Protein AF-A0AAV0WQ14-F1 (afdb_monomer_lite)

Structure (mmCIF, N/CA/C/O backbone):
data_AF-A0AAV0WQ14-F1
#
_entry.id   AF-A0AAV0WQ14-F1
#
loop_
_atom_site.group_PDB
_atom_site.id
_atom_site.type_symbol
_atom_site.label_atom_id
_atom_site.label_alt_id
_atom_site.label_comp_id
_atom_site.label_asym_id
_atom_site.label_entity_id
_atom_site.label_seq_id
_atom_site.pdbx_PDB_ins_code
_atom_site.Cartn_x
_atom_site.Cartn_y
_atom_site.Cartn_z
_atom_site.occupancy
_atom_site.B_iso_or_equiv
_atom_site.auth_seq_id
_atom_site.auth_comp_id
_atom_site.auth_asym_id
_atom_site.auth_atom_id
_atom_site.pdbx_PDB_model_num
ATOM 1 N N . MET A 1 1 ? -12.945 3.677 -27.013 1.00 33.81 1 MET A N 1
ATOM 2 C CA . MET A 1 1 ? -11.970 3.693 -25.901 1.00 33.81 1 MET A CA 1
ATOM 3 C C . MET A 1 1 ? -12.662 4.279 -24.681 1.00 33.81 1 MET A C 1
ATOM 5 O O . MET A 1 1 ? -12.908 5.478 -24.656 1.00 33.81 1 MET A O 1
ATOM 9 N N . GLY A 1 2 ? -13.097 3.435 -23.742 1.00 32.50 2 GLY A N 1
ATOM 10 C CA . GLY A 1 2 ? -13.788 3.896 -22.537 1.00 32.50 2 GLY A CA 1
ATOM 11 C C . GLY A 1 2 ? -12.821 4.671 -21.649 1.00 32.50 2 GLY A C 1
ATOM 12 O O . GLY A 1 2 ? -11.805 4.124 -21.228 1.00 32.50 2 GLY A O 1
ATOM 13 N N . ARG A 1 3 ? -13.113 5.950 -21.405 1.00 33.62 3 ARG A N 1
ATOM 14 C CA . ARG A 1 3 ? -12.409 6.758 -20.407 1.00 33.62 3 ARG A CA 1
ATOM 15 C C . ARG A 1 3 ? -12.677 6.119 -19.046 1.00 33.62 3 ARG A C 1
ATOM 17 O O . ARG A 1 3 ? -13.798 6.186 -18.552 1.00 33.62 3 ARG A O 1
ATOM 24 N N . TYR A 1 4 ? -11.677 5.447 -18.486 1.00 43.25 4 TYR A N 1
ATOM 25 C CA . TYR A 1 4 ? -11.747 4.924 -17.127 1.00 43.25 4 TYR A CA 1
ATOM 26 C C . TYR A 1 4 ? -11.810 6.136 -16.189 1.00 43.25 4 TYR A C 1
ATOM 28 O O . TYR A 1 4 ? -10.839 6.881 -16.074 1.00 43.25 4 TYR A O 1
ATOM 36 N N . GLN A 1 5 ? -12.983 6.388 -15.609 1.00 43.34 5 GLN A N 1
ATOM 37 C CA . GLN A 1 5 ? -13.190 7.439 -14.612 1.00 43.34 5 GLN A CA 1
ATOM 38 C C . GLN A 1 5 ? -12.273 7.199 -13.399 1.00 43.34 5 GLN A C 1
ATOM 40 O O . GLN A 1 5 ? -11.927 6.044 -13.122 1.00 43.34 5 GLN A O 1
ATOM 45 N N . PRO A 1 6 ? -11.872 8.242 -12.651 1.00 49.31 6 PRO A N 1
ATOM 46 C CA . PRO A 1 6 ? -11.221 8.030 -11.368 1.00 49.31 6 PRO A CA 1
ATOM 47 C C . PRO A 1 6 ? -12.207 7.265 -10.480 1.00 49.31 6 PRO A C 1
ATOM 49 O O . PRO A 1 6 ? -13.251 7.785 -10.093 1.00 49.31 6 PRO A O 1
ATOM 52 N N . THR A 1 7 ? -11.913 5.993 -10.213 1.00 58.25 7 THR A N 1
ATOM 53 C CA . THR A 1 7 ? -12.592 5.218 -9.179 1.00 58.25 7 THR A CA 1
ATOM 54 C C . THR A 1 7 ? -12.487 6.022 -7.891 1.00 58.25 7 THR A C 1
ATOM 56 O O . THR A 1 7 ? -11.380 6.343 -7.461 1.00 58.25 7 THR A O 1
ATOM 59 N N . ILE A 1 8 ? -13.635 6.404 -7.333 1.00 70.44 8 ILE A N 1
ATOM 60 C CA . ILE A 1 8 ? -13.749 7.137 -6.071 1.00 70.44 8 ILE A CA 1
ATOM 61 C C . ILE A 1 8 ? -12.826 6.471 -5.047 1.00 70.44 8 ILE A C 1
ATOM 63 O O . ILE A 1 8 ? -13.005 5.298 -4.716 1.00 70.44 8 ILE A O 1
ATOM 67 N N . ILE A 1 9 ? -11.821 7.205 -4.564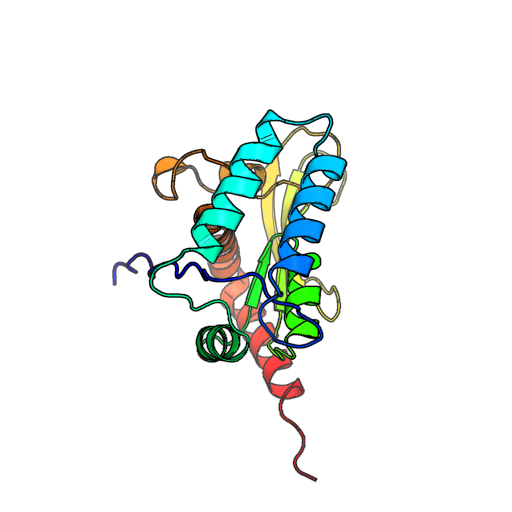 1.00 78.81 9 ILE A N 1
ATOM 68 C CA . ILE A 1 9 ? -10.961 6.708 -3.492 1.00 78.81 9 ILE A CA 1
ATOM 69 C C . ILE A 1 9 ? -11.744 6.831 -2.204 1.00 78.81 9 ILE A C 1
ATOM 71 O O . ILE A 1 9 ? -12.005 7.929 -1.712 1.00 78.81 9 ILE A O 1
ATOM 75 N N . THR A 1 10 ? -12.128 5.678 -1.674 1.00 83.06 10 THR A N 1
ATOM 76 C CA . THR A 1 10 ? -12.819 5.604 -0.397 1.00 83.06 10 THR A CA 1
ATOM 77 C C . THR A 1 10 ? -11.774 5.656 0.702 1.00 83.06 10 THR A C 1
ATOM 79 O O . THR A 1 10 ? -11.016 4.708 0.894 1.00 83.06 10 THR A O 1
ATOM 82 N N . LYS A 1 11 ? -11.719 6.782 1.413 1.00 84.69 11 LYS A N 1
ATOM 83 C CA . LYS A 1 11 ? -10.962 6.872 2.660 1.00 84.69 11 LYS A CA 1
ATOM 84 C C . LYS A 1 11 ? -11.796 6.237 3.767 1.00 84.69 11 LYS A C 1
ATOM 86 O O . LYS A 1 11 ? -12.988 6.524 3.879 1.00 84.69 11 LYS A O 1
ATOM 91 N N . LEU A 1 12 ? -11.167 5.357 4.539 1.00 88.00 12 LEU A N 1
ATOM 92 C CA . LEU A 1 12 ? -11.782 4.793 5.729 1.00 88.00 12 LEU A CA 1
ATOM 93 C C . LEU A 1 12 ? -11.512 5.718 6.912 1.00 88.00 12 LEU A C 1
ATOM 95 O O . LEU A 1 12 ? -10.365 6.080 7.165 1.00 88.00 12 LEU A O 1
ATOM 99 N N . GLU A 1 13 ? -12.574 6.120 7.592 1.00 90.38 13 GLU A N 1
ATOM 100 C CA . GLU A 1 13 ? -12.567 7.097 8.673 1.00 90.38 13 GLU A CA 1
ATOM 101 C C . GLU A 1 13 ? -13.426 6.589 9.830 1.00 90.38 13 GLU A C 1
ATOM 103 O O . GLU A 1 13 ? -14.334 5.774 9.664 1.00 90.38 13 GLU A O 1
ATOM 108 N N . GLY A 1 14 ? -13.110 7.040 11.029 1.00 91.75 14 GLY A N 1
ATOM 109 C CA . GLY A 1 14 ? -13.735 6.618 12.272 1.00 91.75 14 GLY A CA 1
ATOM 110 C C . GLY A 1 14 ? -12.713 6.514 13.393 1.00 91.75 14 GLY A C 1
ATOM 111 O O . GLY A 1 14 ? -11.509 6.737 13.200 1.00 91.75 14 GLY A O 1
ATOM 112 N N . ARG A 1 15 ? -13.212 6.141 14.571 1.00 91.50 15 ARG A N 1
ATOM 113 C CA . ARG A 1 15 ? -12.386 5.868 15.744 1.00 91.50 15 ARG A CA 1
ATOM 114 C C . ARG A 1 15 ? -11.347 4.798 15.437 1.00 91.50 15 ARG A C 1
ATOM 116 O O . ARG A 1 15 ? -11.656 3.789 14.803 1.00 91.50 15 ARG A O 1
ATOM 123 N N . ALA A 1 16 ? -10.118 5.017 15.903 1.00 90.69 16 ALA A N 1
ATOM 124 C CA . ALA A 1 16 ? -9.032 4.067 15.697 1.00 90.69 16 ALA A CA 1
ATOM 125 C C . ALA A 1 16 ? -9.402 2.674 16.237 1.00 90.69 16 ALA A C 1
ATOM 127 O O . ALA A 1 16 ? -10.117 2.537 17.234 1.00 90.69 16 ALA A O 1
ATOM 128 N N . LEU A 1 17 ? -8.916 1.635 15.559 1.00 90.88 17 LEU A N 1
ATOM 129 C CA . LEU A 1 17 ? -9.278 0.252 15.842 1.00 90.88 17 LEU A CA 1
ATOM 130 C C . LEU A 1 17 ? -8.184 -0.443 16.659 1.00 90.88 17 LEU A C 1
ATOM 132 O O . LEU A 1 17 ? -7.007 -0.414 16.299 1.00 90.88 17 LEU A O 1
ATOM 136 N N . HIS A 1 18 ? -8.582 -1.140 17.717 1.00 91.69 18 HIS A N 1
ATOM 137 C CA . HIS A 1 18 ? -7.742 -2.118 18.390 1.00 91.69 18 HIS A CA 1
ATOM 138 C C . HIS A 1 18 ? -7.657 -3.379 17.519 1.00 91.69 18 HIS A C 1
ATOM 140 O O . HIS A 1 18 ? -8.527 -4.245 17.586 1.00 91.69 18 HIS A O 1
ATOM 146 N N . LEU A 1 19 ? -6.624 -3.483 16.677 1.00 89.75 19 LEU A N 1
ATOM 147 C CA . LEU A 1 19 ? -6.523 -4.512 15.627 1.00 89.75 19 LEU A CA 1
ATOM 148 C C . LEU A 1 19 ? -6.619 -5.959 16.144 1.00 89.75 19 LEU A C 1
ATOM 150 O O . LEU A 1 19 ? -7.154 -6.811 15.451 1.00 89.75 19 LEU A O 1
ATOM 154 N N . GLN A 1 20 ? -6.135 -6.246 17.356 1.00 87.31 20 GLN A N 1
ATOM 155 C CA . GLN A 1 20 ? -6.206 -7.598 17.935 1.00 87.31 20 GLN A CA 1
ATOM 156 C C . GLN A 1 20 ? -7.604 -7.966 18.444 1.00 87.31 20 GLN A C 1
ATOM 158 O O . GLN A 1 20 ? -7.982 -9.132 18.432 1.00 87.31 20 GLN A O 1
ATOM 163 N N . GLU A 1 21 ? -8.366 -6.972 18.903 1.00 90.00 21 GLU A N 1
ATOM 164 C CA . GLU A 1 21 ? -9.689 -7.181 19.511 1.00 90.00 21 GLU A CA 1
ATOM 165 C C . GLU A 1 21 ? -10.822 -6.804 18.549 1.00 90.00 21 GLU A C 1
ATOM 167 O O . GLU A 1 21 ? -11.991 -7.015 18.854 1.00 90.00 21 GLU A O 1
ATOM 172 N N . ASN A 1 22 ? -10.483 -6.243 17.383 1.00 86.94 22 ASN A N 1
ATOM 173 C CA . ASN A 1 22 ? -11.410 -5.783 16.352 1.00 86.94 22 ASN A CA 1
ATOM 174 C C . ASN A 1 22 ? -12.521 -4.863 16.883 1.00 86.94 22 ASN A C 1
ATOM 176 O O . ASN A 1 22 ? -13.655 -4.893 16.405 1.00 86.94 22 ASN A O 1
ATOM 180 N N . ARG A 1 23 ? -12.182 -3.999 17.845 1.00 90.94 23 ARG A N 1
ATOM 181 C CA . ARG A 1 23 ? -13.085 -2.992 18.418 1.00 90.94 23 ARG A CA 1
ATOM 182 C C . ARG A 1 23 ? -12.505 -1.585 18.301 1.00 90.94 23 ARG A C 1
ATOM 184 O O . ARG A 1 23 ? -11.284 -1.446 18.227 1.00 90.94 23 ARG A O 1
ATOM 191 N N . PRO A 1 24 ? -13.334 -0.532 18.334 1.00 91.06 24 PRO A N 1
ATOM 192 C CA . PRO A 1 24 ? -12.840 0.820 18.549 1.00 91.06 24 PRO A CA 1
ATOM 193 C C . PRO A 1 24 ? -12.043 0.910 19.854 1.00 91.06 24 PRO A C 1
ATOM 195 O O . PRO A 1 24 ? -12.370 0.244 20.846 1.00 91.06 24 PRO A O 1
ATOM 198 N N . ILE A 1 25 ? -11.002 1.737 19.862 1.00 93.06 25 ILE A N 1
ATOM 199 C CA . ILE A 1 25 ? -10.290 2.043 21.101 1.00 93.06 25 ILE A CA 1
ATOM 200 C C . ILE A 1 25 ? -11.176 2.877 22.035 1.00 93.06 25 ILE A C 1
ATOM 202 O O . ILE A 1 25 ? -12.059 3.613 21.603 1.00 93.06 25 ILE A O 1
ATOM 206 N N . THR A 1 26 ? -10.975 2.729 23.334 1.00 94.06 26 THR A N 1
ATOM 207 C CA . THR A 1 26 ? -11.652 3.494 24.383 1.00 94.06 26 THR A CA 1
ATOM 208 C C . THR A 1 26 ? -11.068 4.904 24.495 1.00 94.06 26 THR A C 1
ATOM 210 O O . THR A 1 26 ? -9.973 5.180 24.002 1.00 94.06 26 THR A O 1
ATOM 213 N N . ASP A 1 27 ? -11.754 5.802 25.204 1.00 92.81 27 ASP A N 1
ATOM 214 C CA . ASP A 1 27 ? -11.254 7.164 25.436 1.00 92.81 27 ASP A CA 1
ATOM 215 C C . ASP A 1 27 ? -9.933 7.187 26.224 1.00 92.81 27 ASP A C 1
ATOM 217 O O . ASP A 1 27 ? -9.093 8.066 26.024 1.00 92.81 27 ASP A O 1
ATOM 221 N N . ASP A 1 28 ? -9.718 6.224 27.121 1.00 95.25 28 ASP A N 1
ATOM 222 C CA . ASP A 1 28 ? -8.474 6.145 27.886 1.00 95.25 28 ASP A CA 1
ATOM 223 C C . ASP A 1 28 ? -7.319 5.592 27.049 1.00 95.25 28 ASP A C 1
ATOM 225 O O . ASP A 1 28 ? -6.195 6.087 27.163 1.00 95.25 28 ASP A O 1
ATOM 229 N N . GLU A 1 29 ? -7.582 4.632 26.160 1.00 94.31 29 GLU A N 1
ATOM 230 C CA . GLU A 1 29 ? -6.611 4.186 25.153 1.00 94.31 29 GLU A CA 1
ATOM 231 C C . GLU A 1 29 ? -6.282 5.317 24.168 1.00 94.31 29 GLU A C 1
ATOM 233 O O . GLU A 1 29 ? -5.119 5.515 23.822 1.00 94.31 29 GLU A O 1
ATOM 238 N N . TRP A 1 30 ? -7.273 6.126 23.785 1.00 91.50 30 TRP A N 1
ATOM 239 C CA . TRP A 1 30 ? -7.071 7.308 22.948 1.00 91.50 30 TRP A CA 1
ATOM 240 C C . TRP A 1 30 ? -6.139 8.326 23.597 1.00 91.50 30 TRP A C 1
ATOM 242 O O . TRP A 1 30 ? -5.152 8.748 22.992 1.00 91.50 30 TRP A O 1
ATOM 252 N N . LYS A 1 31 ? -6.389 8.686 24.862 1.00 92.31 31 LYS A N 1
ATOM 253 C CA . LYS A 1 31 ? -5.504 9.588 25.619 1.00 92.31 31 LYS A CA 1
ATOM 254 C C . LYS A 1 31 ? -4.080 9.038 25.701 1.00 92.31 31 LYS A C 1
ATOM 256 O O . LYS A 1 31 ? -3.123 9.806 25.595 1.00 92.31 31 LYS A O 1
ATOM 261 N N . GLN A 1 32 ? -3.924 7.727 25.898 1.00 93.94 32 GLN A N 1
ATOM 262 C CA . GLN A 1 32 ? -2.613 7.073 25.918 1.00 93.94 32 GLN A CA 1
ATOM 263 C C . GLN A 1 32 ? -1.917 7.153 24.555 1.00 93.94 32 GLN A C 1
ATOM 265 O O . GLN A 1 32 ? -0.744 7.520 24.497 1.00 93.94 32 GLN A O 1
ATOM 270 N N . LEU A 1 33 ? -2.643 6.899 23.465 1.00 91.38 33 LEU A N 1
ATOM 271 C CA . LEU A 1 33 ? -2.152 7.007 22.092 1.00 91.38 33 LEU A CA 1
ATOM 272 C C . LEU A 1 33 ? -1.695 8.436 21.762 1.00 91.38 33 LEU A C 1
ATOM 274 O O . LEU A 1 33 ? -0.590 8.622 21.255 1.00 91.38 33 LEU A O 1
ATOM 278 N N . VAL A 1 34 ? -2.474 9.457 22.134 1.00 91.50 34 VAL A N 1
ATOM 279 C CA . VAL A 1 34 ? -2.089 10.868 21.952 1.00 91.50 34 VAL A CA 1
ATOM 280 C C . VAL A 1 34 ? -0.810 11.202 22.726 1.00 91.50 34 VAL A C 1
ATOM 282 O O . VAL A 1 34 ? 0.110 11.792 22.159 1.00 91.50 34 VAL A O 1
ATOM 285 N N . ARG A 1 35 ? -0.701 10.787 23.998 1.00 93.62 35 ARG A N 1
ATOM 286 C CA . ARG A 1 35 ? 0.523 10.986 24.803 1.00 93.62 35 ARG A CA 1
ATOM 287 C C . ARG A 1 35 ? 1.731 10.283 24.187 1.00 93.62 35 ARG A C 1
ATOM 289 O O . ARG A 1 35 ? 2.834 10.827 24.192 1.00 93.62 35 ARG A O 1
ATOM 296 N N . HIS A 1 36 ? 1.528 9.086 23.646 1.00 93.69 36 HIS A N 1
ATOM 297 C CA . HIS A 1 36 ? 2.582 8.339 22.977 1.00 93.69 36 HIS A CA 1
ATOM 298 C C . HIS A 1 36 ? 3.071 9.063 21.715 1.00 93.69 36 HIS A C 1
ATOM 300 O O . HIS A 1 36 ? 4.277 9.233 21.539 1.00 93.69 36 HIS A O 1
ATOM 306 N N . PHE A 1 37 ? 2.158 9.586 20.889 1.00 91.31 37 PHE A N 1
ATOM 307 C CA . PHE A 1 37 ? 2.521 10.404 19.731 1.00 91.31 37 PHE A CA 1
ATOM 308 C C . PHE A 1 37 ? 3.264 11.683 20.123 1.00 91.31 37 PHE A C 1
ATOM 310 O O . PHE A 1 37 ? 4.297 11.988 19.529 1.00 91.31 37 PHE A O 1
ATOM 317 N N . GLN A 1 38 ? 2.810 12.391 21.159 1.00 92.00 38 GLN A N 1
ATOM 318 C CA . GLN A 1 38 ? 3.521 13.559 21.693 1.00 92.00 38 GLN A CA 1
ATOM 319 C C . GLN A 1 38 ? 4.959 13.218 22.105 1.00 92.00 38 GLN A C 1
ATOM 321 O O . GLN A 1 38 ? 5.870 14.008 21.870 1.00 92.00 38 GLN A O 1
ATOM 326 N N . HIS A 1 39 ? 5.179 12.032 22.678 1.00 93.81 39 HIS A N 1
ATOM 327 C CA . HIS A 1 39 ? 6.514 11.570 23.040 1.00 93.81 39 HIS A CA 1
ATOM 328 C C . HIS A 1 39 ? 7.378 11.228 21.815 1.00 93.81 39 HIS A C 1
ATOM 330 O O . HIS A 1 39 ? 8.525 11.668 21.744 1.00 93.81 39 HIS A O 1
ATOM 336 N N . ILE A 1 40 ? 6.838 10.482 20.842 1.00 92.38 40 ILE A N 1
ATOM 337 C CA . ILE A 1 40 ? 7.552 10.107 19.605 1.00 92.38 40 ILE A CA 1
ATOM 338 C C . ILE A 1 40 ? 7.970 11.350 18.814 1.00 92.38 40 ILE A C 1
ATOM 340 O O . ILE A 1 40 ? 9.098 11.438 18.330 1.00 92.38 40 ILE A O 1
ATOM 344 N N . PHE A 1 41 ? 7.065 12.318 18.684 1.00 90.44 41 PHE A N 1
ATOM 345 C CA . PHE A 1 41 ? 7.274 13.526 17.889 1.00 90.44 41 PHE A CA 1
ATOM 346 C C . PHE A 1 41 ? 7.749 14.722 18.721 1.00 90.44 41 PHE A C 1
ATOM 348 O O . PHE A 1 41 ? 7.673 15.855 18.243 1.00 90.44 41 PHE A O 1
ATOM 355 N N . LYS A 1 42 ? 8.274 14.500 19.934 1.00 91.06 42 LYS A N 1
ATOM 356 C CA . LYS A 1 42 ? 8.723 15.578 20.835 1.00 91.06 42 LYS A CA 1
ATOM 357 C C . LYS A 1 42 ? 9.696 16.560 20.162 1.00 91.06 42 LYS A C 1
ATOM 359 O O . LYS A 1 42 ? 9.610 17.760 20.388 1.00 91.06 42 LYS A O 1
ATOM 364 N N . ASP A 1 43 ? 10.552 16.051 19.273 1.00 92.88 43 ASP A N 1
ATOM 365 C CA . ASP A 1 43 ? 11.567 16.827 18.549 1.00 92.88 43 ASP A CA 1
ATOM 366 C C . ASP A 1 43 ? 11.100 17.255 17.139 1.00 92.88 43 ASP A C 1
ATOM 368 O O . ASP A 1 43 ? 11.872 17.807 16.357 1.00 92.88 43 ASP A O 1
ATOM 372 N N . LYS A 1 44 ? 9.840 16.969 16.775 1.00 90.69 44 LYS A N 1
ATOM 373 C CA . LYS A 1 44 ? 9.243 17.229 15.451 1.00 90.69 44 LYS A CA 1
ATOM 374 C C . LYS A 1 44 ? 7.807 17.773 15.570 1.00 90.69 44 LYS A C 1
ATOM 376 O O . LYS A 1 44 ? 6.875 17.184 15.013 1.00 90.69 44 LYS A O 1
ATOM 381 N N . PRO A 1 45 ? 7.596 18.906 16.265 1.00 84.69 45 PRO A N 1
ATOM 382 C CA . PRO A 1 45 ? 6.257 19.439 16.521 1.00 84.69 45 PRO A CA 1
ATOM 383 C C . PRO A 1 45 ? 5.494 19.793 15.237 1.00 84.69 45 PRO A C 1
ATOM 385 O O . PRO A 1 45 ? 4.277 19.639 15.190 1.00 84.69 45 PRO A O 1
ATOM 388 N N . SER A 1 46 ? 6.196 20.198 14.173 1.00 86.81 46 SER A N 1
ATOM 389 C CA . SER A 1 46 ? 5.597 20.478 12.862 1.00 86.81 46 SER A CA 1
ATOM 390 C C . SER A 1 46 ? 4.959 19.249 12.205 1.00 86.81 46 SER A C 1
ATOM 392 O O . SER A 1 46 ? 4.020 19.405 11.434 1.00 86.81 46 SER A O 1
ATOM 394 N N . SER A 1 47 ? 5.423 18.037 12.524 1.00 85.56 47 SER A N 1
ATOM 395 C CA . SER A 1 47 ? 4.814 16.782 12.060 1.00 85.56 47 SER A CA 1
ATOM 396 C C . SER A 1 47 ? 3.726 16.274 13.007 1.00 85.56 47 SER A C 1
ATOM 398 O O . SER A 1 47 ? 2.805 15.595 12.566 1.00 85.56 47 SER A O 1
ATOM 400 N N . LEU A 1 48 ? 3.808 16.606 14.299 1.00 88.06 48 LEU A N 1
ATOM 401 C CA . LEU A 1 48 ? 2.852 16.139 15.304 1.00 88.06 48 LEU A CA 1
ATOM 402 C C . LEU A 1 48 ? 1.443 16.693 15.070 1.00 88.06 48 LEU A C 1
ATOM 404 O O . LEU A 1 48 ? 0.480 15.930 15.100 1.00 88.06 48 LEU A O 1
ATOM 408 N N . TYR A 1 49 ? 1.314 18.007 14.856 1.00 86.62 49 TYR A N 1
ATOM 409 C CA . TYR A 1 49 ? 0.000 18.644 14.719 1.00 86.62 49 TYR A CA 1
ATOM 410 C C . TYR A 1 49 ? -0.817 18.086 13.545 1.00 86.62 49 TYR A C 1
ATOM 412 O O . TYR A 1 49 ? -1.960 17.702 13.790 1.00 86.62 49 TYR A O 1
ATOM 420 N N . PRO A 1 50 ? -0.270 17.959 12.317 1.00 86.06 50 PRO A N 1
ATOM 421 C CA . PRO A 1 50 ? -0.999 17.346 11.207 1.00 86.06 50 PRO A CA 1
ATOM 422 C C . PRO A 1 50 ? -1.450 15.911 11.498 1.00 86.06 50 PRO A C 1
ATOM 424 O O . PRO A 1 50 ? -2.589 15.559 11.207 1.00 86.06 50 PRO A O 1
ATOM 427 N N . VAL A 1 51 ? -0.595 15.100 12.134 1.00 85.88 51 VAL A N 1
ATOM 428 C CA . VAL A 1 51 ? -0.930 13.712 12.495 1.00 85.88 51 VAL A CA 1
ATOM 429 C C . VAL A 1 51 ? -2.080 13.670 13.500 1.00 85.88 51 VAL A C 1
ATOM 431 O O . VAL A 1 51 ? -3.043 12.934 13.302 1.00 85.88 51 VAL A O 1
ATOM 434 N N . LEU A 1 52 ? -2.015 14.474 14.566 1.00 89.06 52 LEU A N 1
ATOM 435 C CA . LEU A 1 52 ? -3.083 14.531 15.565 1.00 89.06 52 LEU A CA 1
ATOM 436 C C . LEU A 1 52 ? -4.389 15.087 14.988 1.00 89.06 52 LEU A C 1
ATOM 438 O O . LEU A 1 52 ? -5.450 14.582 15.343 1.00 89.06 52 LEU A O 1
ATOM 442 N N . ALA A 1 53 ? -4.318 16.082 14.100 1.00 88.25 53 ALA A N 1
ATOM 443 C CA . ALA A 1 53 ? -5.486 16.631 13.417 1.00 88.25 53 ALA A CA 1
ATOM 444 C C . ALA A 1 53 ? -6.161 15.570 12.539 1.00 88.25 53 ALA A C 1
ATOM 446 O O . ALA A 1 53 ? -7.350 15.324 12.691 1.00 88.25 53 ALA A O 1
ATOM 447 N N . GLN A 1 54 ? -5.396 14.846 11.716 1.00 84.56 54 GLN A N 1
ATOM 448 C CA . GLN A 1 54 ? -5.934 13.772 10.878 1.00 84.56 54 GLN A CA 1
ATOM 449 C C . GLN A 1 54 ? -6.572 12.646 11.704 1.00 84.56 54 GLN A C 1
ATOM 451 O O . GLN A 1 54 ? -7.616 12.106 11.334 1.00 84.56 54 GLN A O 1
ATOM 456 N N . ILE A 1 55 ? -5.939 12.285 12.821 1.00 87.25 55 ILE A N 1
ATOM 457 C CA . ILE A 1 55 ? -6.451 11.297 13.771 1.00 87.25 55 ILE A CA 1
ATOM 458 C C . ILE A 1 55 ? -7.772 11.796 14.389 1.00 87.25 55 ILE A C 1
ATOM 460 O O . ILE A 1 55 ? -8.756 11.057 14.396 1.00 87.25 55 ILE A O 1
ATOM 464 N N . TYR A 1 56 ? -7.820 13.052 14.843 1.00 89.50 56 TYR A N 1
ATOM 465 C CA . TYR A 1 56 ? -9.017 13.683 15.404 1.00 89.50 56 TYR A CA 1
ATOM 466 C C . TYR A 1 56 ? -10.168 13.758 14.393 1.00 89.50 56 TYR A C 1
ATOM 468 O O . TYR A 1 56 ? -11.277 13.332 14.712 1.00 89.50 56 TYR A O 1
ATOM 476 N N . ASP A 1 57 ? -9.900 14.231 13.175 1.00 88.62 57 ASP A N 1
ATOM 477 C CA . ASP A 1 57 ? -10.890 14.350 12.102 1.00 88.62 57 ASP A CA 1
ATOM 478 C C . ASP A 1 57 ? -11.464 12.982 11.720 1.00 88.62 57 ASP A C 1
ATOM 480 O O . ASP A 1 57 ? -12.669 12.847 11.512 1.00 88.62 57 ASP A O 1
ATOM 484 N N . SER A 1 58 ? -10.619 11.942 11.683 1.00 88.44 58 SER A N 1
ATOM 485 C CA . SER A 1 58 ? -11.077 10.566 11.477 1.00 88.44 58 SER A CA 1
ATOM 486 C C . SER A 1 58 ? -12.011 10.118 12.603 1.00 88.44 58 SER A C 1
ATOM 488 O O . SER A 1 58 ? -13.083 9.589 12.320 1.00 88.44 58 SER A O 1
ATOM 490 N N . ASP A 1 59 ? -11.642 10.343 13.868 1.00 90.31 59 ASP A N 1
ATOM 491 C CA . ASP A 1 59 ? -12.460 9.957 15.029 1.00 90.31 59 ASP A CA 1
ATOM 492 C C . ASP A 1 59 ? -13.833 10.649 15.043 1.00 90.31 59 ASP A C 1
ATOM 494 O O . ASP A 1 59 ? -14.832 10.037 15.418 1.00 90.31 59 ASP A O 1
ATOM 498 N N . HIS A 1 60 ? -13.891 11.898 14.572 1.00 90.38 60 HIS A N 1
ATOM 499 C CA . HIS A 1 60 ? -15.096 12.735 14.559 1.00 90.38 60 HIS A CA 1
ATOM 500 C C . HIS A 1 60 ? -15.820 12.742 13.204 1.00 90.38 60 HIS A C 1
ATOM 502 O O . HIS A 1 60 ? -16.682 13.592 12.963 1.00 90.38 60 HIS A O 1
ATOM 508 N N . SER A 1 61 ? -15.499 11.802 12.310 1.00 88.06 61 SER A N 1
ATOM 509 C CA . SER A 1 61 ? -16.179 11.686 11.021 1.00 88.06 61 SER A CA 1
ATOM 510 C C . SER A 1 61 ? -17.678 11.423 11.210 1.00 88.06 61 SER A C 1
ATOM 512 O O . SER A 1 61 ? -18.090 10.573 12.000 1.00 88.06 61 SER A O 1
ATOM 514 N N . LEU A 1 62 ? -18.515 12.123 10.437 1.00 86.06 62 LEU A N 1
ATOM 515 C CA . LEU A 1 62 ? -19.978 11.974 10.460 1.00 86.06 62 LEU A CA 1
ATOM 516 C C . LEU A 1 62 ? -20.463 10.631 9.895 1.00 86.06 62 LEU A C 1
ATOM 518 O O . LEU A 1 62 ? -21.645 10.303 9.986 1.00 86.06 62 LEU A O 1
ATOM 522 N N . SER A 1 63 ? -19.585 9.871 9.244 1.00 85.81 63 SER A N 1
ATOM 523 C CA . SER A 1 63 ? -19.920 8.602 8.595 1.00 85.81 63 SER A CA 1
ATOM 524 C C . SER A 1 63 ? -18.807 7.577 8.826 1.00 85.81 63 SER A C 1
ATOM 526 O O . SER A 1 63 ? -18.117 7.199 7.876 1.00 85.81 63 SER A O 1
ATOM 528 N N . PRO A 1 64 ? -18.610 7.127 10.081 1.00 85.81 64 PRO A N 1
ATOM 529 C CA . PRO A 1 64 ? -17.519 6.231 10.422 1.00 85.81 64 PRO A CA 1
ATOM 530 C C . PRO A 1 64 ? -17.703 4.874 9.736 1.00 85.81 64 PRO A C 1
ATOM 532 O O . PRO A 1 64 ? -18.741 4.219 9.843 1.00 85.81 64 PRO A O 1
ATOM 535 N N . ASN A 1 65 ? -16.669 4.440 9.030 1.00 89.50 65 ASN A N 1
ATOM 536 C CA . ASN A 1 65 ? -16.607 3.183 8.293 1.00 89.50 65 ASN A CA 1
ATOM 537 C C . ASN A 1 65 ? -15.299 2.407 8.566 1.00 89.50 65 ASN A C 1
ATOM 539 O O . ASN A 1 65 ? -15.107 1.332 8.000 1.00 89.50 65 ASN A O 1
ATOM 543 N N . LEU A 1 66 ? -14.429 2.888 9.463 1.00 91.31 66 LEU A N 1
ATOM 544 C CA . LEU A 1 66 ? -13.215 2.197 9.907 1.00 91.31 66 LEU A CA 1
ATOM 545 C C . LEU A 1 66 ? -13.543 1.067 10.899 1.00 91.31 66 LEU A C 1
ATOM 547 O O . LEU A 1 66 ? -13.338 1.166 12.104 1.00 91.31 66 LEU A O 1
ATOM 551 N N . THR A 1 67 ? -14.082 -0.033 10.379 1.00 89.81 67 THR A N 1
ATOM 552 C CA . THR A 1 67 ? -14.360 -1.256 11.147 1.00 89.81 67 THR A CA 1
ATOM 553 C C . THR A 1 67 ? -13.939 -2.477 10.341 1.00 89.81 67 THR A C 1
ATOM 555 O O . THR A 1 67 ? -13.987 -2.445 9.111 1.00 89.81 67 THR A O 1
ATOM 558 N N . GLN A 1 68 ? -13.568 -3.575 11.003 1.00 89.62 68 GLN A N 1
ATOM 559 C CA . GLN A 1 68 ? -13.182 -4.810 10.310 1.00 89.62 68 GLN A CA 1
ATOM 560 C C . GLN A 1 68 ? -14.249 -5.292 9.301 1.00 89.62 68 GLN A C 1
ATOM 562 O O . GLN A 1 68 ? -13.872 -5.574 8.162 1.00 89.62 68 GLN A O 1
ATOM 567 N N . PRO A 1 69 ? -15.565 -5.328 9.621 1.00 90.38 69 PRO A N 1
ATOM 568 C CA . PRO A 1 69 ? -16.578 -5.738 8.646 1.00 90.38 69 PRO A CA 1
ATOM 569 C C . PRO A 1 69 ? -16.634 -4.835 7.412 1.00 90.38 69 PRO A C 1
ATOM 571 O O . PRO A 1 69 ? -16.789 -5.333 6.300 1.00 90.38 69 PRO A O 1
ATOM 574 N N . GLN A 1 70 ? -16.485 -3.517 7.583 1.00 91.25 70 GLN A N 1
ATOM 575 C CA . GLN A 1 70 ? -16.477 -2.577 6.461 1.00 91.25 70 GLN A CA 1
ATOM 576 C C . GLN A 1 70 ? -15.203 -2.703 5.627 1.00 91.25 70 GLN A C 1
ATOM 578 O O . GLN A 1 70 ? -15.299 -2.768 4.407 1.00 91.25 70 GLN A O 1
ATOM 583 N N . ILE A 1 71 ? -14.028 -2.810 6.259 1.00 91.31 71 ILE A N 1
ATOM 584 C CA . ILE A 1 71 ? -12.754 -3.041 5.561 1.00 91.31 71 ILE A CA 1
ATOM 585 C C . ILE A 1 71 ? -12.859 -4.313 4.716 1.00 91.31 71 ILE A C 1
ATOM 587 O O . ILE A 1 71 ? -12.594 -4.286 3.516 1.00 91.31 71 ILE A O 1
ATOM 591 N N . LYS A 1 72 ? -13.313 -5.417 5.320 1.00 90.06 72 LYS A N 1
ATOM 592 C CA . LYS A 1 72 ? -13.478 -6.694 4.627 1.00 90.06 72 LYS A CA 1
ATOM 593 C C . LYS A 1 72 ? -14.467 -6.581 3.467 1.00 90.06 72 LYS A C 1
ATOM 595 O O . LYS A 1 72 ? -14.122 -6.951 2.352 1.00 90.06 72 LYS A O 1
ATOM 600 N N . LYS A 1 73 ? -15.639 -5.980 3.698 1.00 89.00 73 LYS A N 1
ATOM 601 C CA . LYS A 1 73 ? -16.642 -5.734 2.652 1.00 89.00 73 LYS A CA 1
ATOM 602 C C . LYS A 1 73 ? -16.065 -4.950 1.470 1.00 89.00 73 LYS A C 1
ATOM 604 O O . LYS A 1 73 ? -16.348 -5.292 0.330 1.00 89.00 73 LYS A O 1
ATOM 609 N N . GLN A 1 74 ? -15.267 -3.913 1.728 1.00 87.94 74 GLN A N 1
ATOM 610 C CA . GLN A 1 74 ? -14.628 -3.129 0.666 1.00 87.94 74 GLN A CA 1
ATOM 611 C C . GLN A 1 74 ? -13.614 -3.966 -0.122 1.00 87.94 74 GLN A C 1
ATOM 613 O O . GLN A 1 74 ? -13.572 -3.885 -1.347 1.00 87.94 74 GLN A O 1
ATOM 618 N N . LEU A 1 75 ? -12.816 -4.784 0.566 1.00 89.06 75 LEU A N 1
ATOM 619 C CA . LEU A 1 75 ? -11.760 -5.587 -0.053 1.00 89.06 75 LEU A CA 1
ATOM 620 C C . LEU A 1 75 ? -12.281 -6.843 -0.759 1.00 89.06 75 LEU A C 1
ATOM 622 O O . LEU A 1 75 ? -11.646 -7.308 -1.700 1.00 89.06 75 LEU A O 1
ATOM 626 N N . ASP A 1 76 ? -13.439 -7.371 -0.361 1.00 86.38 76 ASP A N 1
ATOM 627 C CA . ASP A 1 76 ? -14.009 -8.596 -0.931 1.00 86.38 76 ASP A CA 1
ATOM 628 C C . ASP A 1 76 ? -14.391 -8.471 -2.413 1.00 86.38 76 ASP A C 1
ATOM 630 O O . ASP A 1 76 ? -14.505 -9.482 -3.107 1.00 86.38 76 ASP A O 1
ATOM 634 N N . HIS A 1 77 ? -14.543 -7.243 -2.909 1.00 86.12 77 HIS A N 1
ATOM 635 C CA . HIS A 1 77 ? -14.790 -6.948 -4.320 1.00 86.12 77 HIS A CA 1
ATOM 636 C C . HIS A 1 77 ? -13.542 -7.048 -5.209 1.00 86.12 77 HIS A C 1
ATOM 638 O O . HIS A 1 77 ? -13.663 -6.911 -6.427 1.00 86.12 77 HIS A O 1
ATOM 644 N N . TYR A 1 78 ? -12.359 -7.254 -4.627 1.00 88.88 78 TYR A N 1
ATOM 645 C CA . TYR A 1 78 ? -11.092 -7.252 -5.348 1.00 88.88 78 TYR A CA 1
ATOM 646 C C . TYR A 1 78 ? -10.388 -8.608 -5.267 1.00 88.88 78 TYR A C 1
ATOM 648 O O . TYR A 1 78 ? -10.378 -9.286 -4.238 1.00 88.88 78 TYR A O 1
ATOM 656 N N . ASP A 1 79 ? -9.745 -8.984 -6.372 1.00 90.44 79 ASP A N 1
ATOM 657 C CA . ASP A 1 79 ? -9.020 -10.251 -6.497 1.00 90.44 79 ASP A CA 1
ATOM 658 C C . ASP A 1 79 ? -7.741 -10.302 -5.655 1.00 90.44 79 ASP A C 1
ATOM 660 O O . ASP A 1 79 ? -7.312 -11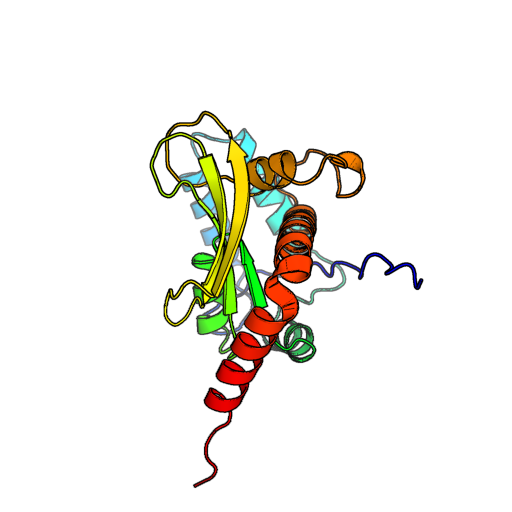.376 -5.230 1.00 90.44 79 ASP A O 1
ATOM 664 N N . ALA A 1 80 ? -7.129 -9.139 -5.432 1.00 92.38 80 ALA A N 1
ATOM 665 C CA . ALA A 1 80 ? -5.866 -8.983 -4.733 1.00 92.38 80 ALA A CA 1
ATOM 666 C C . ALA A 1 80 ? -5.725 -7.578 -4.136 1.00 92.38 80 ALA A C 1
ATOM 668 O O . ALA A 1 80 ? -6.383 -6.628 -4.564 1.00 92.38 80 ALA A O 1
ATOM 669 N N . ILE A 1 81 ? -4.811 -7.453 -3.178 1.00 93.88 81 ILE A N 1
ATOM 670 C CA . ILE A 1 81 ? -4.421 -6.200 -2.538 1.00 93.88 81 ILE A CA 1
ATOM 671 C C . ILE A 1 81 ? -3.019 -5.832 -3.015 1.00 93.88 81 ILE A C 1
ATOM 673 O O . ILE A 1 81 ? -2.105 -6.656 -3.005 1.00 93.88 81 ILE A O 1
ATOM 677 N N . LEU A 1 82 ? -2.850 -4.580 -3.421 1.00 94.75 82 LEU A N 1
ATOM 678 C CA . LEU A 1 82 ? -1.572 -4.021 -3.835 1.00 94.75 82 LEU A CA 1
ATOM 679 C C . LEU A 1 82 ? -1.126 -2.971 -2.820 1.00 94.75 82 LEU A C 1
ATOM 681 O O . LEU A 1 82 ? -1.916 -2.115 -2.432 1.00 94.75 82 LEU A O 1
ATOM 685 N N . THR A 1 83 ? 0.146 -3.012 -2.438 1.00 94.69 83 THR A N 1
ATOM 686 C CA . THR A 1 83 ? 0.747 -2.074 -1.480 1.00 94.69 83 THR A CA 1
ATOM 687 C C . THR A 1 83 ? 2.038 -1.474 -2.032 1.00 94.69 83 THR A C 1
ATOM 689 O O . THR A 1 83 ? 2.676 -2.084 -2.891 1.00 94.69 83 THR A O 1
ATOM 692 N N . TRP A 1 84 ? 2.439 -0.299 -1.540 1.00 94.12 84 TRP A N 1
ATOM 693 C CA . TRP A 1 84 ? 3.785 0.244 -1.744 1.00 94.12 84 TRP A CA 1
ATOM 694 C C . TRP A 1 84 ? 4.624 -0.042 -0.500 1.00 94.12 84 TRP A C 1
ATOM 696 O O . TRP A 1 84 ? 4.322 0.486 0.563 1.00 94.12 84 TRP A O 1
ATOM 706 N N . GLU A 1 85 ? 5.640 -0.901 -0.610 1.00 88.94 85 GLU A N 1
ATOM 707 C CA . GLU A 1 85 ? 6.450 -1.344 0.542 1.00 88.94 85 GLU A CA 1
ATOM 708 C C . GLU A 1 85 ? 5.611 -1.756 1.779 1.00 88.94 85 GLU A C 1
ATOM 710 O O . GLU A 1 85 ? 5.940 -1.426 2.920 1.00 88.94 85 GLU A O 1
ATOM 715 N N . GLY A 1 86 ? 4.517 -2.498 1.561 1.00 81.75 86 GLY A N 1
ATOM 716 C CA . GLY A 1 86 ? 3.417 -2.640 2.526 1.00 81.75 86 GLY A CA 1
ATOM 717 C C . GLY A 1 86 ? 3.639 -3.577 3.710 1.00 81.75 86 GLY A C 1
ATOM 718 O O . GLY A 1 86 ? 2.799 -4.429 4.001 1.00 81.75 86 GLY A O 1
ATOM 719 N N . SER A 1 87 ? 4.783 -3.480 4.385 1.00 85.69 87 SER A N 1
ATOM 720 C CA . SER A 1 87 ? 5.096 -4.361 5.513 1.00 85.69 87 SER A CA 1
ATOM 721 C C . SER A 1 87 ? 4.212 -4.141 6.729 1.00 85.69 87 SER A C 1
ATOM 723 O O . SER A 1 87 ? 3.752 -5.103 7.352 1.00 85.69 87 SER A O 1
ATOM 725 N N . THR A 1 88 ? 3.904 -2.880 7.012 1.00 88.06 88 THR A N 1
ATOM 726 C CA . THR A 1 88 ? 2.901 -2.501 8.003 1.00 88.06 88 THR A CA 1
ATOM 727 C C . THR A 1 88 ? 1.506 -2.927 7.547 1.00 88.06 88 THR A C 1
ATOM 729 O O . THR A 1 88 ? 0.772 -3.524 8.332 1.00 88.06 88 THR A O 1
ATOM 732 N N . ASP A 1 89 ? 1.159 -2.699 6.277 1.00 89.44 89 ASP A N 1
ATOM 733 C CA . ASP A 1 89 ? -0.146 -3.041 5.704 1.00 89.44 89 ASP A CA 1
ATOM 734 C C . ASP A 1 89 ? -0.450 -4.530 5.818 1.00 89.44 89 ASP A C 1
ATOM 736 O O . ASP A 1 89 ? -1.524 -4.900 6.286 1.00 89.44 89 ASP A O 1
ATOM 740 N N . LYS A 1 90 ? 0.504 -5.409 5.488 1.00 86.25 90 LYS A N 1
ATOM 741 C CA . LYS A 1 90 ? 0.304 -6.850 5.675 1.00 86.25 90 LYS A CA 1
ATOM 742 C C . LYS A 1 90 ? 0.014 -7.191 7.128 1.00 86.25 90 LYS A C 1
ATOM 744 O O . LYS A 1 90 ? -0.920 -7.940 7.387 1.00 86.25 90 LYS A O 1
ATOM 749 N N . LYS A 1 91 ? 0.787 -6.648 8.071 1.00 89.62 91 LYS A N 1
ATOM 750 C CA . LYS A 1 91 ? 0.568 -6.928 9.493 1.00 89.62 91 LYS A CA 1
ATOM 751 C C . LYS A 1 91 ? -0.823 -6.472 9.940 1.00 89.62 91 LYS A C 1
ATOM 753 O O . LYS A 1 91 ? -1.466 -7.158 10.728 1.00 89.62 91 LYS A O 1
ATOM 758 N N . ILE A 1 92 ? -1.307 -5.344 9.416 1.00 91.12 92 ILE A N 1
ATOM 759 C CA . ILE A 1 92 ? -2.682 -4.882 9.640 1.00 91.12 92 ILE A CA 1
ATOM 760 C C . ILE A 1 92 ? -3.686 -5.890 9.062 1.00 91.12 92 ILE A C 1
ATOM 762 O O . ILE A 1 92 ? -4.596 -6.303 9.773 1.00 91.12 92 ILE A O 1
ATOM 766 N N . LEU A 1 93 ? -3.512 -6.326 7.811 1.00 91.00 93 LEU A N 1
ATOM 767 C CA . LEU A 1 93 ? -4.402 -7.292 7.155 1.00 91.00 93 LEU A CA 1
ATOM 768 C C . LEU A 1 93 ? -4.442 -8.648 7.879 1.00 91.00 93 LEU A C 1
ATOM 770 O O . LEU A 1 93 ? -5.521 -9.217 8.032 1.00 91.00 93 LEU A O 1
ATOM 774 N N . GLU A 1 94 ? -3.297 -9.134 8.368 1.00 89.31 94 GLU A N 1
ATOM 775 C CA . GLU A 1 94 ? -3.188 -10.355 9.177 1.00 89.31 94 GLU A CA 1
ATOM 776 C C . GLU A 1 94 ? -3.971 -10.231 10.487 1.00 89.31 94 GLU A C 1
ATOM 778 O O . GLU A 1 94 ? -4.780 -11.098 10.802 1.00 89.31 94 GLU A O 1
ATOM 783 N N . LEU A 1 95 ? -3.790 -9.132 11.229 1.00 91.75 95 LEU A N 1
ATOM 784 C CA . LEU A 1 95 ? -4.520 -8.892 12.481 1.00 91.75 95 LEU A CA 1
ATOM 785 C C . LEU A 1 95 ? -6.032 -8.750 12.253 1.00 91.75 95 LEU A C 1
ATOM 787 O O . LEU A 1 95 ? -6.835 -9.166 13.085 1.00 91.75 95 LEU A O 1
ATOM 791 N N . LEU A 1 96 ? -6.420 -8.216 11.096 1.00 89.44 96 LEU A N 1
ATOM 792 C CA . LEU A 1 96 ? -7.809 -8.121 10.664 1.00 89.44 96 LEU A CA 1
ATOM 793 C C . LEU A 1 96 ? -8.353 -9.429 10.062 1.00 89.44 96 LEU A C 1
ATOM 795 O O . LEU A 1 96 ? -9.502 -9.433 9.618 1.00 89.44 96 LEU A O 1
ATOM 799 N N . ASN A 1 97 ? -7.591 -10.529 10.037 1.00 88.38 97 ASN A N 1
ATOM 800 C CA . ASN A 1 97 ? -7.979 -11.802 9.414 1.00 88.38 97 ASN A CA 1
ATOM 801 C C . ASN A 1 97 ? -8.474 -11.644 7.959 1.00 88.38 97 ASN A C 1
ATOM 803 O O . ASN A 1 97 ? -9.456 -12.267 7.538 1.00 88.38 97 ASN A O 1
ATOM 807 N N . ILE A 1 98 ? -7.817 -10.780 7.180 1.00 87.44 98 ILE A N 1
ATOM 808 C CA . ILE A 1 98 ? -8.125 -10.564 5.764 1.00 87.44 98 ILE A CA 1
ATOM 809 C C . ILE A 1 98 ? -7.218 -11.460 4.920 1.00 87.44 98 ILE A C 1
ATOM 811 O O . ILE A 1 98 ? -6.061 -11.144 4.652 1.00 87.44 98 ILE A O 1
ATOM 815 N N . ASN A 1 99 ? -7.780 -12.580 4.466 1.00 83.50 99 ASN A N 1
ATOM 816 C CA . ASN A 1 99 ? -7.083 -13.573 3.651 1.00 83.50 99 ASN A CA 1
ATOM 817 C C . ASN A 1 99 ? -7.301 -13.297 2.160 1.00 83.50 99 ASN A C 1
ATOM 819 O O . ASN A 1 99 ? -8.161 -13.898 1.519 1.00 83.50 99 ASN A O 1
ATOM 823 N N . ARG A 1 100 ? -6.531 -12.358 1.610 1.00 87.50 100 ARG A N 1
ATOM 824 C CA . ARG A 1 100 ? -6.491 -12.057 0.171 1.00 87.50 100 ARG A CA 1
ATOM 825 C C . ARG A 1 100 ? -5.046 -12.106 -0.328 1.00 87.50 100 ARG A C 1
ATOM 827 O O . ARG A 1 100 ? -4.140 -11.841 0.462 1.00 87.50 100 ARG A O 1
ATOM 834 N N . PRO A 1 101 ? -4.797 -12.417 -1.613 1.00 91.69 101 PRO A N 1
ATOM 835 C CA . PRO A 1 101 ? -3.467 -12.261 -2.192 1.00 91.69 101 PRO A CA 1
ATOM 836 C C . PRO A 1 101 ? -2.960 -10.828 -1.988 1.00 91.69 101 PRO A C 1
ATOM 838 O O . PRO A 1 101 ? -3.662 -9.877 -2.332 1.00 91.69 101 PRO A O 1
ATOM 841 N N . VAL A 1 102 ? -1.757 -10.676 -1.430 1.00 93.25 102 VAL A N 1
ATOM 842 C CA . VAL A 1 102 ? -1.123 -9.369 -1.205 1.00 93.25 102 VAL A CA 1
ATOM 843 C C . VAL A 1 102 ? 0.165 -9.284 -2.008 1.00 93.25 102 VAL A C 1
ATOM 845 O O . VAL A 1 102 ? 1.065 -10.117 -1.863 1.00 93.25 102 VAL A O 1
ATOM 848 N N . PHE A 1 103 ? 0.267 -8.238 -2.818 1.00 95.38 103 PHE A N 1
ATOM 849 C CA . PHE A 1 103 ? 1.448 -7.917 -3.603 1.00 95.38 103 PHE A CA 1
ATOM 850 C C . PHE A 1 103 ? 2.060 -6.599 -3.132 1.00 95.38 103 PHE A C 1
ATOM 852 O O . PHE A 1 103 ? 1.358 -5.667 -2.731 1.00 95.38 103 PHE A O 1
ATOM 859 N N . SER A 1 104 ? 3.387 -6.527 -3.187 1.00 95.56 104 SER A N 1
ATOM 860 C CA . SER A 1 104 ? 4.154 -5.337 -2.824 1.00 95.56 104 SER A CA 1
ATOM 861 C C . SER A 1 104 ? 4.843 -4.775 -4.053 1.00 95.56 104 SER A C 1
ATOM 863 O O . SER A 1 104 ? 5.529 -5.496 -4.778 1.00 95.56 104 SER A O 1
ATOM 865 N N . LEU A 1 105 ? 4.642 -3.487 -4.286 1.00 96.88 105 LEU A N 1
ATOM 866 C CA . LEU A 1 105 ? 5.321 -2.705 -5.299 1.00 96.88 105 LEU A CA 1
ATOM 867 C C . LEU A 1 105 ? 6.411 -1.873 -4.624 1.00 96.88 105 LEU A C 1
ATOM 869 O O . LEU A 1 105 ? 6.192 -1.309 -3.551 1.00 96.88 105 LEU A O 1
ATOM 873 N N . ARG A 1 106 ? 7.585 -1.785 -5.247 1.00 95.81 106 ARG A N 1
ATOM 874 C CA . ARG A 1 106 ? 8.668 -0.917 -4.770 1.00 95.81 106 ARG A CA 1
ATOM 875 C C . ARG A 1 106 ? 9.578 -0.466 -5.899 1.00 95.81 106 ARG A C 1
ATOM 877 O O . ARG A 1 106 ? 9.770 -1.194 -6.873 1.00 95.81 106 ARG A O 1
ATOM 884 N N . GLY A 1 107 ? 10.185 0.704 -5.739 1.00 96.31 107 GLY A N 1
ATOM 885 C CA . GLY A 1 107 ? 11.286 1.165 -6.578 1.00 96.31 107 GLY A CA 1
ATOM 886 C C . GLY A 1 107 ? 12.612 0.740 -5.959 1.00 96.31 107 GLY A C 1
ATOM 887 O O . GLY A 1 107 ? 12.904 1.130 -4.831 1.00 96.31 107 GLY A O 1
ATOM 888 N N . TRP A 1 108 ? 13.406 -0.062 -6.666 1.00 95.75 108 TRP A N 1
ATOM 889 C CA . TRP A 1 108 ? 14.623 -0.654 -6.114 1.00 95.75 108 TRP A CA 1
ATOM 890 C C . TRP A 1 108 ? 15.816 -0.560 -7.061 1.00 95.75 108 TRP A C 1
ATOM 892 O O . TRP A 1 108 ? 15.701 -0.865 -8.245 1.00 95.75 108 TRP A O 1
ATOM 902 N N . ASP A 1 109 ? 16.972 -0.192 -6.522 1.00 95.19 109 ASP A N 1
ATOM 903 C CA . ASP A 1 109 ? 18.255 -0.252 -7.215 1.00 95.19 109 ASP A CA 1
ATOM 904 C C . ASP A 1 109 ? 18.908 -1.619 -6.964 1.00 95.19 109 ASP A C 1
ATOM 906 O O . ASP A 1 109 ? 19.350 -1.959 -5.853 1.00 95.19 109 ASP A O 1
ATOM 910 N N . LEU A 1 110 ? 18.936 -2.448 -8.007 1.00 89.88 110 LEU A N 1
ATOM 911 C CA . LEU A 1 110 ? 19.476 -3.803 -7.942 1.00 89.88 110 LEU A CA 1
ATOM 912 C C . LEU A 1 110 ? 21.009 -3.825 -7.859 1.00 89.88 110 LEU A C 1
ATOM 914 O O . LEU A 1 110 ? 21.543 -4.745 -7.235 1.00 89.88 110 LEU A O 1
ATOM 918 N N . HIS A 1 111 ? 21.693 -2.814 -8.398 1.00 90.94 111 HIS A N 1
ATOM 919 C CA . HIS A 1 111 ? 23.144 -2.821 -8.625 1.00 90.94 111 HIS A CA 1
ATOM 920 C C . HIS A 1 111 ? 23.909 -1.739 -7.852 1.00 90.94 111 HIS A C 1
ATOM 922 O O . HIS A 1 111 ? 25.137 -1.751 -7.853 1.00 90.94 111 HIS A O 1
ATOM 928 N N . MET A 1 112 ? 23.205 -0.864 -7.134 1.00 88.69 112 MET A N 1
ATOM 929 C CA . MET A 1 112 ? 23.761 0.295 -6.428 1.00 88.69 112 MET A CA 1
ATOM 930 C C . MET A 1 112 ? 24.469 1.293 -7.358 1.00 88.69 112 MET A C 1
ATOM 932 O O . MET A 1 112 ? 25.440 1.938 -6.962 1.00 88.69 112 MET A O 1
ATOM 936 N N . ASP A 1 113 ? 23.986 1.424 -8.591 1.00 92.12 113 ASP A N 1
ATOM 937 C CA . ASP A 1 113 ? 24.513 2.327 -9.622 1.00 92.12 113 ASP A CA 1
ATOM 938 C C . ASP A 1 113 ? 23.582 3.528 -9.902 1.00 92.12 113 ASP A C 1
ATOM 940 O O . ASP A 1 113 ? 23.849 4.368 -10.773 1.00 92.12 113 ASP A O 1
ATOM 944 N N . GLY A 1 114 ? 22.498 3.639 -9.133 1.00 92.94 114 GLY A N 1
ATOM 945 C CA . GLY A 1 114 ? 21.463 4.650 -9.270 1.00 92.94 114 GLY A CA 1
ATOM 946 C C . GLY A 1 114 ? 20.420 4.325 -10.335 1.00 92.94 114 GLY A C 1
ATOM 947 O O . GLY A 1 114 ? 19.558 5.173 -10.568 1.00 92.94 114 GLY A O 1
ATOM 948 N N . HIS A 1 115 ? 20.476 3.157 -10.987 1.00 95.25 115 HIS A N 1
ATOM 949 C CA . HIS A 1 115 ? 19.450 2.695 -11.919 1.00 95.25 115 HIS A CA 1
ATOM 950 C C . HIS A 1 115 ? 18.397 1.866 -11.184 1.00 95.25 115 HIS A C 1
ATOM 952 O O . HIS A 1 115 ? 18.654 0.787 -10.650 1.00 95.25 115 HIS A O 1
ATOM 958 N N . PHE A 1 116 ? 17.169 2.374 -11.183 1.00 96.62 116 PHE A N 1
ATOM 959 C CA . PHE A 1 116 ? 16.067 1.772 -10.454 1.00 96.62 116 PHE A CA 1
ATOM 960 C C . PHE A 1 116 ? 15.155 0.969 -11.374 1.00 96.62 116 PHE A C 1
ATOM 962 O O . PHE A 1 116 ? 14.904 1.321 -12.533 1.00 96.62 116 PHE A O 1
ATOM 969 N N . VAL A 1 117 ? 14.599 -0.092 -10.799 1.00 97.06 117 VAL A N 1
ATOM 970 C CA . VAL A 1 117 ? 13.484 -0.849 -11.358 1.00 97.06 117 VAL A CA 1
ATOM 971 C C . VAL A 1 117 ? 12.261 -0.698 -10.466 1.00 97.06 117 VAL A C 1
ATOM 973 O O . VAL A 1 117 ? 12.372 -0.624 -9.243 1.00 97.06 117 VAL A O 1
ATOM 976 N N . LEU A 1 118 ? 11.081 -0.699 -11.071 1.00 97.62 118 LEU A N 1
ATOM 977 C CA . LEU A 1 118 ? 9.834 -0.950 -10.368 1.00 97.62 118 LEU A CA 1
ATOM 978 C C . LEU A 1 118 ? 9.660 -2.459 -10.287 1.00 97.62 118 LEU A C 1
ATOM 980 O O . LEU A 1 118 ? 9.603 -3.124 -11.319 1.00 97.62 118 LEU A O 1
ATOM 984 N N . LEU A 1 119 ? 9.608 -2.992 -9.074 1.00 96.88 119 LEU A N 1
ATOM 985 C CA . LEU A 1 119 ? 9.524 -4.418 -8.802 1.00 96.88 119 LEU A CA 1
ATOM 986 C C . LEU A 1 119 ? 8.200 -4.731 -8.107 1.00 96.88 119 LEU A C 1
ATOM 988 O O . LEU A 1 119 ? 7.896 -4.145 -7.069 1.00 96.88 119 LEU A O 1
ATOM 992 N N . LEU A 1 120 ? 7.451 -5.678 -8.667 1.00 97.44 120 LEU A N 1
ATOM 993 C CA . LEU A 1 120 ? 6.297 -6.304 -8.034 1.00 97.44 120 LEU A CA 1
ATOM 994 C C . LEU A 1 120 ? 6.729 -7.641 -7.430 1.00 97.44 120 LEU A C 1
ATOM 996 O O . LEU A 1 120 ? 7.255 -8.500 -8.141 1.00 97.44 120 LEU A O 1
ATOM 1000 N N . THR A 1 121 ? 6.482 -7.831 -6.140 1.00 96.00 121 THR A N 1
ATOM 1001 C CA . THR A 1 121 ? 6.771 -9.078 -5.423 1.00 96.00 121 THR A CA 1
ATOM 1002 C C . THR A 1 121 ? 5.516 -9.645 -4.778 1.00 96.00 121 THR A C 1
ATOM 1004 O O . THR A 1 121 ? 4.671 -8.898 -4.276 1.00 96.00 121 THR A O 1
ATOM 1007 N N . ASP A 1 122 ? 5.424 -10.970 -4.721 1.00 93.31 122 ASP A N 1
ATOM 1008 C CA . ASP A 1 122 ? 4.482 -11.644 -3.832 1.00 93.31 122 ASP A CA 1
ATOM 1009 C C . ASP A 1 122 ? 4.895 -11.387 -2.388 1.00 93.31 122 ASP A C 1
ATOM 1011 O O . ASP A 1 122 ? 6.032 -11.667 -2.018 1.00 93.31 122 ASP A O 1
ATOM 1015 N N . TYR A 1 123 ? 4.000 -10.854 -1.557 1.00 87.44 123 TYR A N 1
ATOM 1016 C CA . TYR A 1 123 ? 4.387 -10.568 -0.180 1.00 87.44 123 TYR A CA 1
ATOM 1017 C C . TYR A 1 123 ? 4.585 -11.876 0.619 1.00 87.44 123 TYR A C 1
ATOM 1019 O O . TYR A 1 123 ? 5.468 -11.981 1.470 1.00 87.44 123 TYR A O 1
ATOM 1027 N N . GLY A 1 124 ? 3.770 -12.902 0.373 1.00 83.62 124 GLY A N 1
ATOM 1028 C CA . GLY A 1 124 ? 3.841 -14.175 1.093 1.00 83.62 124 GLY A CA 1
ATOM 1029 C C . GLY A 1 124 ? 5.174 -14.902 0.901 1.00 83.62 124 GLY A C 1
ATOM 1030 O O . GLY A 1 124 ? 5.791 -15.294 1.889 1.00 83.62 124 GLY A O 1
ATOM 1031 N N . SER A 1 125 ? 5.619 -15.063 -0.348 1.00 88.19 125 SER A N 1
ATOM 1032 C CA . SER A 1 125 ? 6.870 -15.760 -0.685 1.00 88.19 125 SER A CA 1
ATOM 1033 C C . SER A 1 125 ? 8.082 -14.838 -0.846 1.00 88.19 125 SER A C 1
ATOM 1035 O O . SER A 1 125 ? 9.204 -15.332 -0.907 1.00 88.19 1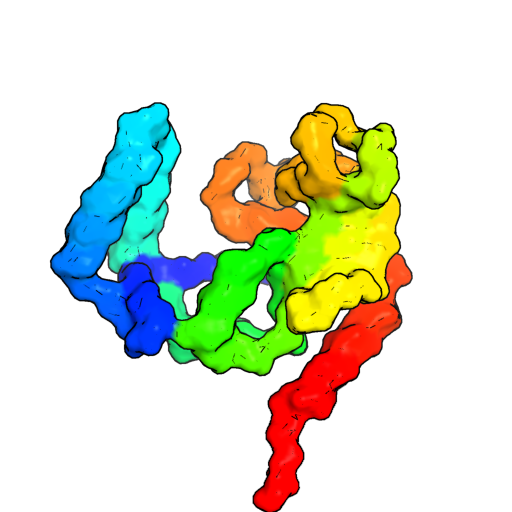25 SER A O 1
ATOM 1037 N N . ASN A 1 126 ? 7.887 -13.515 -0.896 1.00 88.38 126 ASN A N 1
ATOM 1038 C CA . ASN A 1 126 ? 8.899 -12.527 -1.298 1.00 88.38 126 ASN A CA 1
ATOM 1039 C C . ASN A 1 126 ? 9.479 -12.766 -2.705 1.00 88.38 126 ASN A C 1
ATOM 1041 O O . ASN A 1 126 ? 10.531 -12.221 -3.047 1.00 88.38 126 ASN A O 1
ATOM 1045 N N . GLU A 1 127 ? 8.808 -13.566 -3.535 1.00 93.31 127 GLU A N 1
ATOM 1046 C CA . GLU A 1 127 ? 9.271 -13.865 -4.885 1.00 93.31 127 GLU A CA 1
ATOM 1047 C C . GLU A 1 127 ? 8.965 -12.701 -5.838 1.00 93.31 127 GLU A C 1
ATOM 1049 O O . GLU A 1 127 ? 7.868 -12.129 -5.797 1.00 93.31 127 GLU A O 1
ATOM 1054 N N . PRO A 1 128 ? 9.913 -12.333 -6.717 1.00 95.31 128 PRO A N 1
ATOM 1055 C CA . PRO A 1 128 ? 9.668 -11.347 -7.757 1.00 95.31 128 PRO A CA 1
ATOM 1056 C C . PRO A 1 128 ? 8.702 -11.905 -8.808 1.00 95.31 128 PRO A C 1
ATOM 1058 O O . PRO A 1 128 ? 8.897 -13.000 -9.326 1.00 95.31 128 PRO A O 1
ATOM 1061 N N . ILE A 1 129 ? 7.676 -11.123 -9.145 1.00 97.12 129 ILE A N 1
ATOM 1062 C CA . ILE A 1 129 ? 6.659 -11.477 -10.147 1.00 97.12 129 ILE A CA 1
ATOM 1063 C C . ILE A 1 129 ? 6.956 -10.782 -11.472 1.00 97.12 129 ILE A C 1
ATOM 1065 O O . ILE A 1 129 ? 6.909 -11.392 -12.536 1.00 97.12 129 ILE A O 1
ATOM 1069 N N . ALA A 1 130 ? 7.232 -9.482 -11.411 1.00 97.50 130 ALA A N 1
ATOM 1070 C CA . ALA A 1 130 ? 7.440 -8.654 -12.586 1.00 97.50 130 ALA A CA 1
ATOM 1071 C C . ALA A 1 130 ? 8.308 -7.449 -12.237 1.00 97.50 130 ALA A C 1
ATOM 1073 O O . ALA A 1 130 ? 8.255 -6.937 -11.116 1.00 97.50 130 ALA A O 1
ATOM 1074 N N . SER A 1 131 ? 9.073 -6.967 -13.212 1.00 97.31 131 SER A N 1
ATOM 1075 C CA . SER A 1 131 ? 9.837 -5.733 -13.071 1.00 97.31 131 SER A CA 1
ATOM 1076 C C . SER A 1 131 ? 9.937 -4.959 -14.377 1.00 97.31 131 SER A C 1
ATOM 1078 O O . SER A 1 131 ? 9.894 -5.533 -15.467 1.00 97.31 131 SER A O 1
ATOM 1080 N N . ILE A 1 132 ? 10.063 -3.638 -14.263 1.00 96.88 132 ILE A N 1
ATOM 1081 C CA . ILE A 1 132 ? 10.351 -2.741 -15.387 1.00 96.88 132 ILE A CA 1
ATOM 1082 C C . ILE A 1 132 ? 11.409 -1.711 -14.969 1.00 96.88 132 ILE A C 1
ATOM 1084 O O . ILE A 1 132 ? 11.408 -1.289 -13.811 1.00 96.88 132 ILE A O 1
ATOM 1088 N N . PRO A 1 133 ? 12.316 -1.290 -15.865 1.00 96.12 133 PRO A N 1
ATOM 1089 C CA . PRO A 1 133 ? 13.217 -0.179 -15.579 1.00 96.12 133 PRO A CA 1
ATOM 1090 C C . PRO A 1 133 ? 12.421 1.126 -15.455 1.00 96.12 133 PRO A C 1
ATOM 1092 O O . PRO A 1 133 ? 11.501 1.359 -16.238 1.00 96.12 133 PRO A O 1
ATOM 1095 N N . ILE A 1 134 ? 12.780 1.971 -14.485 1.00 94.50 134 ILE A N 1
ATOM 1096 C CA . ILE A 1 134 ? 12.101 3.261 -14.252 1.00 94.50 134 ILE A CA 1
ATOM 1097 C C . ILE A 1 134 ? 13.015 4.474 -14.346 1.00 94.50 134 ILE A C 1
ATOM 1099 O O . ILE A 1 134 ? 12.530 5.593 -14.368 1.00 94.50 134 ILE A O 1
ATOM 1103 N N . GLY A 1 135 ? 14.325 4.270 -14.462 1.00 93.12 135 GLY A N 1
ATOM 1104 C CA . GLY A 1 135 ? 15.274 5.342 -14.745 1.00 93.12 135 GLY A CA 1
ATOM 1105 C C . GLY A 1 135 ? 16.298 5.538 -13.640 1.00 93.12 135 GLY A C 1
ATOM 1106 O O . GLY A 1 135 ? 16.550 4.640 -12.834 1.00 93.12 135 GLY A O 1
ATOM 1107 N N . LYS A 1 136 ? 16.941 6.707 -13.656 1.00 94.00 136 LYS A N 1
ATOM 1108 C CA . LYS A 1 136 ? 18.079 7.016 -12.793 1.00 94.00 136 LYS A CA 1
ATOM 1109 C C . LYS A 1 136 ? 17.708 8.050 -11.740 1.00 94.00 136 LYS A C 1
ATOM 1111 O O . LYS A 1 136 ? 17.139 9.085 -12.069 1.00 94.00 136 LYS A O 1
ATOM 1116 N N . HIS A 1 137 ? 18.102 7.805 -10.495 1.00 92.88 137 HIS A N 1
ATOM 1117 C CA . HIS A 1 137 ? 17.928 8.758 -9.404 1.00 92.88 137 HIS A CA 1
ATOM 1118 C C . HIS A 1 137 ? 19.129 8.708 -8.460 1.00 92.88 137 HIS A C 1
ATOM 1120 O O . HIS A 1 137 ? 19.590 7.639 -8.074 1.00 92.88 137 HIS A O 1
ATOM 1126 N N . ILE A 1 138 ? 19.678 9.864 -8.096 1.00 89.44 138 ILE A N 1
ATOM 1127 C CA . ILE A 1 138 ? 20.866 9.916 -7.240 1.00 89.44 138 ILE A CA 1
ATOM 1128 C C . ILE A 1 138 ? 20.408 10.117 -5.801 1.00 89.44 138 ILE A C 1
ATOM 1130 O O . ILE A 1 138 ? 20.022 11.216 -5.414 1.00 89.44 138 ILE A O 1
ATOM 1134 N N . LYS A 1 139 ? 20.491 9.061 -4.992 1.00 89.06 139 LYS A N 1
ATOM 1135 C CA . LYS A 1 139 ? 20.234 9.133 -3.552 1.00 89.06 139 LYS A CA 1
ATOM 1136 C C . LYS A 1 139 ? 21.133 8.185 -2.773 1.00 89.06 139 LYS A C 1
ATOM 1138 O O . LYS A 1 139 ? 21.777 7.301 -3.327 1.00 89.06 139 LYS A O 1
ATOM 1143 N N . ARG A 1 140 ? 21.152 8.362 -1.452 1.00 83.31 140 ARG A N 1
ATOM 1144 C CA . ARG A 1 140 ? 21.726 7.373 -0.535 1.00 83.31 140 ARG A CA 1
ATOM 1145 C C . ARG A 1 140 ? 20.671 6.301 -0.253 1.00 83.31 140 ARG A C 1
ATOM 1147 O O . ARG A 1 140 ? 19.579 6.630 0.204 1.00 83.31 140 ARG A O 1
ATOM 1154 N N . GLY A 1 141 ? 21.010 5.039 -0.504 1.00 87.62 141 GLY A N 1
ATOM 1155 C CA . GLY A 1 141 ? 20.126 3.889 -0.292 1.00 87.62 141 GLY A CA 1
ATOM 1156 C C . GLY A 1 141 ? 19.573 3.293 -1.588 1.00 87.62 141 GLY A C 1
ATOM 1157 O O . GLY A 1 141 ? 19.739 3.857 -2.663 1.00 87.62 141 GLY A O 1
ATOM 1158 N N . ARG A 1 142 ? 18.936 2.123 -1.464 1.00 91.94 142 ARG A N 1
ATOM 1159 C CA . ARG A 1 142 ? 18.479 1.301 -2.600 1.00 91.94 142 ARG A CA 1
ATOM 1160 C C . ARG A 1 142 ? 16.984 1.395 -2.888 1.00 91.94 142 ARG A C 1
ATOM 1162 O O . ARG A 1 142 ? 16.554 0.891 -3.915 1.00 91.94 142 ARG A O 1
ATOM 1169 N N . ALA A 1 143 ? 16.207 2.001 -1.994 1.00 93.56 143 ALA A N 1
ATOM 1170 C CA . ALA A 1 143 ? 14.759 2.120 -2.115 1.00 93.56 143 ALA A CA 1
ATOM 1171 C C . ALA A 1 143 ? 14.367 3.534 -2.545 1.00 93.56 143 ALA A C 1
ATOM 1173 O O . ALA A 1 143 ? 14.854 4.516 -1.967 1.00 93.56 143 ALA A O 1
ATOM 1174 N N . LEU A 1 144 ? 13.472 3.642 -3.522 1.00 93.56 144 LEU A N 1
ATOM 1175 C CA . LEU A 1 144 ? 12.780 4.894 -3.808 1.00 93.56 144 LEU A CA 1
ATOM 1176 C C . LEU A 1 144 ? 11.592 5.051 -2.872 1.00 93.56 144 LEU A C 1
ATOM 1178 O O . LEU A 1 144 ? 10.922 4.083 -2.521 1.00 93.56 144 LEU A O 1
ATOM 1182 N N . LYS A 1 145 ? 11.313 6.295 -2.510 1.00 92.00 145 LYS A N 1
ATOM 1183 C CA . LYS A 1 145 ? 10.003 6.663 -1.987 1.00 92.00 145 LYS A CA 1
ATOM 1184 C C . LYS A 1 145 ? 8.969 6.613 -3.117 1.00 92.00 145 LYS A C 1
ATOM 1186 O O . LYS A 1 145 ? 9.325 6.617 -4.298 1.00 92.00 145 LYS A O 1
ATOM 1191 N N . LEU A 1 146 ? 7.692 6.563 -2.751 1.00 91.31 146 LEU A N 1
ATOM 1192 C CA . LEU A 1 146 ? 6.601 6.467 -3.718 1.00 91.31 146 LEU A CA 1
ATOM 1193 C C . LEU A 1 146 ? 6.567 7.666 -4.679 1.00 91.31 146 LEU A C 1
ATOM 1195 O O . LEU A 1 146 ? 6.443 7.477 -5.886 1.00 91.31 146 LEU A O 1
ATOM 1199 N N . ASP A 1 147 ? 6.742 8.878 -4.154 1.00 88.25 147 ASP A N 1
ATOM 1200 C CA . ASP A 1 147 ? 6.815 10.129 -4.916 1.00 88.25 147 ASP A CA 1
ATOM 1201 C C . ASP A 1 147 ? 8.029 10.165 -5.856 1.00 88.25 147 ASP A C 1
ATOM 1203 O O . ASP A 1 147 ? 7.901 10.523 -7.029 1.00 88.25 147 ASP A O 1
ATOM 1207 N N . GLU A 1 148 ? 9.198 9.734 -5.373 1.00 91.56 148 GLU A N 1
ATOM 1208 C CA . GLU A 1 148 ? 10.416 9.630 -6.185 1.00 91.56 148 GLU A CA 1
ATOM 1209 C C . GLU A 1 148 ? 10.204 8.662 -7.361 1.00 91.56 148 GLU A C 1
ATOM 1211 O O . GLU A 1 148 ? 10.512 8.995 -8.504 1.00 91.56 148 GLU A O 1
ATOM 1216 N N . ALA A 1 149 ? 9.638 7.478 -7.105 1.00 93.12 149 ALA A N 1
ATOM 1217 C CA . ALA A 1 149 ? 9.364 6.488 -8.144 1.00 93.12 149 ALA A CA 1
ATOM 1218 C C . ALA A 1 149 ? 8.293 6.957 -9.135 1.00 93.12 149 ALA A C 1
ATOM 1220 O O . ALA A 1 149 ? 8.438 6.747 -10.340 1.00 93.12 149 ALA A O 1
ATOM 1221 N N . HIS A 1 150 ? 7.236 7.605 -8.643 1.00 90.56 150 HIS A N 1
ATOM 1222 C CA . HIS A 1 150 ? 6.183 8.162 -9.482 1.00 90.56 150 HIS A CA 1
ATOM 1223 C C . HIS A 1 150 ? 6.726 9.251 -10.413 1.00 90.56 150 HIS A C 1
ATOM 1225 O O . HIS A 1 150 ? 6.464 9.204 -11.612 1.00 90.56 150 HIS A O 1
ATOM 1231 N N . THR A 1 151 ? 7.555 10.161 -9.896 1.00 88.31 151 THR A N 1
ATOM 1232 C CA . THR A 1 151 ? 8.179 11.249 -10.672 1.00 88.31 151 THR A CA 1
ATOM 1233 C C . THR A 1 151 ? 9.069 10.731 -11.807 1.00 88.31 151 THR A C 1
ATOM 1235 O O . THR A 1 151 ? 9.184 11.375 -12.845 1.00 88.31 151 THR A O 1
ATOM 1238 N N . LEU A 1 152 ? 9.689 9.559 -11.642 1.00 90.69 152 LEU A N 1
ATOM 1239 C CA . LEU A 1 152 ? 10.521 8.950 -12.685 1.00 90.69 152 LEU A CA 1
ATOM 1240 C C . LEU A 1 152 ? 9.715 8.340 -13.846 1.00 90.69 152 LEU A C 1
ATOM 1242 O O . LEU A 1 152 ? 10.256 8.185 -14.938 1.00 90.69 152 LEU A O 1
ATOM 1246 N N . LEU A 1 153 ? 8.449 7.972 -13.623 1.00 87.88 153 LEU A N 1
ATOM 1247 C CA . LEU A 1 153 ? 7.614 7.273 -14.610 1.00 87.88 153 LEU A CA 1
ATOM 1248 C C . LEU A 1 153 ? 6.440 8.090 -15.152 1.00 87.88 153 LEU A C 1
ATOM 1250 O O . LEU A 1 153 ? 5.924 7.766 -16.223 1.00 87.88 153 LEU A O 1
ATOM 1254 N N . CYS A 1 154 ? 5.965 9.081 -14.404 1.00 83.56 154 CYS A N 1
ATOM 1255 C CA . CYS A 1 154 ? 4.785 9.858 -14.744 1.00 83.56 154 CYS A CA 1
ATOM 1256 C C . CYS A 1 154 ? 5.141 11.344 -14.810 1.00 83.56 154 CYS A C 1
ATOM 1258 O O . CYS A 1 154 ? 5.443 11.967 -13.795 1.00 83.56 154 CYS A O 1
ATOM 1260 N N . GLU A 1 155 ? 5.071 11.911 -16.014 1.00 71.69 155 GLU A N 1
ATOM 1261 C CA . GLU A 1 155 ? 5.286 13.345 -16.253 1.00 71.69 155 GLU A CA 1
ATOM 1262 C C . GLU A 1 155 ? 4.085 14.196 -15.800 1.00 71.69 155 GLU A C 1
ATOM 1264 O O . GLU A 1 155 ? 4.213 15.399 -15.580 1.00 71.69 155 GLU A O 1
ATOM 1269 N N . ASP A 1 156 ? 2.916 13.573 -15.616 1.00 68.69 156 ASP A N 1
ATOM 1270 C CA . ASP A 1 156 ? 1.681 14.244 -15.212 1.00 68.69 156 ASP A CA 1
ATOM 1271 C C . ASP A 1 156 ? 1.508 14.247 -13.684 1.00 68.69 156 ASP A C 1
ATOM 1273 O O . ASP A 1 156 ? 0.627 13.606 -13.105 1.00 68.69 156 ASP A O 1
ATOM 1277 N N . LEU A 1 157 ? 2.402 14.976 -13.013 1.00 56.78 157 LEU A N 1
ATOM 1278 C CA . LEU A 1 157 ? 2.385 15.159 -11.557 1.00 56.78 157 LEU A CA 1
ATOM 1279 C C . LEU A 1 157 ? 1.098 15.838 -11.056 1.00 56.78 157 LEU A C 1
ATOM 1281 O O . LEU A 1 157 ? 0.700 15.626 -9.914 1.00 56.78 157 LEU A O 1
ATOM 1285 N N . TYR A 1 158 ? 0.435 16.641 -11.894 1.00 51.44 158 TYR A N 1
ATOM 1286 C CA . TYR A 1 158 ? -0.736 17.431 -11.501 1.00 51.44 158 TYR A CA 1
ATOM 1287 C C . TYR A 1 158 ? -2.059 16.658 -11.608 1.00 51.44 158 TYR A C 1
ATOM 1289 O O . TYR A 1 158 ? -3.013 16.998 -10.907 1.00 51.44 158 TYR A O 1
ATOM 1297 N N . TYR A 1 159 ? -2.132 15.599 -12.422 1.00 54.16 159 TYR A N 1
ATOM 1298 C CA . TYR A 1 159 ? -3.349 14.788 -12.572 1.00 54.16 159 TYR A CA 1
ATOM 1299 C C . TYR A 1 159 ? -3.605 13.825 -11.401 1.00 54.16 159 TYR A C 1
ATOM 1301 O O . TYR A 1 159 ? -4.713 13.305 -11.260 1.00 54.16 159 TYR A O 1
ATOM 1309 N N . HIS A 1 160 ? -2.612 13.604 -10.535 1.00 56.59 160 HIS A N 1
ATOM 1310 C CA . HIS A 1 160 ? -2.677 12.630 -9.438 1.00 56.59 160 HIS A CA 1
ATOM 1311 C C . HIS A 1 160 ? -2.751 13.247 -8.032 1.00 56.59 160 HIS A C 1
ATOM 1313 O O . HIS A 1 160 ? -2.353 12.607 -7.060 1.00 56.59 160 HIS A O 1
ATOM 1319 N N . GLY A 1 161 ? -3.272 14.476 -7.924 1.00 51.47 161 GLY A N 1
ATOM 1320 C CA . GLY A 1 161 ? -3.278 15.227 -6.668 1.00 51.47 161 GLY A CA 1
ATOM 1321 C C . GLY A 1 161 ? -1.887 15.794 -6.394 1.00 51.47 161 GLY A C 1
ATOM 1322 O O . GLY A 1 161 ? -0.889 15.099 -6.546 1.00 51.47 161 GLY A O 1
ATOM 1323 N N . GLY A 1 162 ? -1.815 17.091 -6.094 1.00 51.69 162 GLY A N 1
ATOM 1324 C CA . GLY A 1 162 ? -0.551 17.824 -6.010 1.00 51.69 162 GLY A CA 1
ATOM 1325 C C . GLY A 1 162 ? 0.463 17.254 -5.008 1.00 51.69 162 GLY A C 1
ATOM 1326 O O . GLY A 1 162 ? 0.196 16.315 -4.270 1.00 51.69 162 GLY A O 1
ATOM 1327 N N . LEU A 1 163 ? 1.635 17.893 -4.963 1.00 49.78 163 LEU A N 1
ATOM 1328 C CA . LEU A 1 163 ? 2.822 17.557 -4.155 1.00 49.78 163 LEU A CA 1
ATOM 1329 C C . LEU A 1 163 ? 2.622 17.545 -2.623 1.00 49.78 163 LEU A C 1
ATOM 1331 O O . LEU A 1 163 ? 3.614 17.529 -1.892 1.00 49.78 163 LEU A O 1
ATOM 1335 N N . GLU A 1 164 ? 1.390 17.545 -2.112 1.00 51.75 164 GLU A N 1
ATOM 1336 C CA . GLU A 1 164 ? 1.130 17.242 -0.704 1.00 51.75 164 GLU A CA 1
ATOM 1337 C C . GLU A 1 164 ? 1.330 15.740 -0.479 1.00 51.75 164 GLU A C 1
ATOM 1339 O O . GLU A 1 164 ? 0.402 14.952 -0.302 1.00 51.75 164 GLU A O 1
ATOM 1344 N N . ALA A 1 165 ? 2.606 15.348 -0.488 1.00 50.94 165 ALA A N 1
ATOM 1345 C CA . ALA A 1 165 ? 3.070 14.170 0.212 1.00 50.94 165 ALA A CA 1
ATOM 1346 C C . ALA A 1 165 ? 2.394 14.170 1.591 1.00 50.94 165 ALA A C 1
ATOM 1348 O O . ALA A 1 165 ? 2.382 15.211 2.247 1.00 50.94 165 ALA A O 1
ATOM 1349 N N . HIS A 1 166 ? 1.836 13.023 1.989 1.00 60.41 166 HIS A N 1
ATOM 1350 C CA . HIS A 1 166 ? 1.108 12.751 3.242 1.00 60.41 166 HIS A CA 1
ATOM 1351 C C . HIS A 1 166 ? -0.433 12.656 3.171 1.00 60.41 166 HIS A C 1
ATOM 1353 O O . HIS A 1 166 ? -1.027 12.350 4.205 1.00 60.41 166 HIS A O 1
ATOM 1359 N N . ASP A 1 167 ? -1.095 12.795 2.011 1.00 72.00 167 ASP A N 1
ATOM 1360 C CA . ASP A 1 167 ? -2.487 12.314 1.857 1.00 72.00 167 ASP A CA 1
ATOM 1361 C C . ASP A 1 167 ? -2.505 10.823 1.445 1.00 72.00 167 ASP A C 1
ATOM 1363 O O . ASP A 1 167 ? -2.080 10.496 0.333 1.00 72.00 167 ASP A O 1
ATOM 1367 N N . PRO A 1 168 ? -3.070 9.905 2.261 1.00 77.56 168 PRO A N 1
ATOM 1368 C CA . PRO A 1 168 ? -3.232 8.497 1.887 1.00 77.56 168 PRO A CA 1
ATOM 1369 C C . PRO A 1 168 ? -3.957 8.280 0.550 1.00 77.56 168 PRO A C 1
ATOM 1371 O O . PRO A 1 168 ? -3.781 7.248 -0.098 1.00 77.56 168 PRO A O 1
ATOM 1374 N N . ARG A 1 169 ? -4.795 9.230 0.111 1.00 81.19 169 ARG A N 1
ATOM 1375 C CA . ARG A 1 169 ? -5.448 9.155 -1.202 1.00 81.19 169 ARG A CA 1
ATOM 1376 C C . ARG A 1 169 ? -4.447 9.331 -2.339 1.00 81.19 169 ARG A C 1
ATOM 1378 O O . ARG A 1 169 ? -4.555 8.603 -3.325 1.00 81.19 169 ARG A O 1
ATOM 1385 N N . ALA A 1 170 ? -3.495 10.254 -2.205 1.00 81.00 170 ALA A N 1
ATOM 1386 C CA . ALA A 1 170 ? -2.431 10.451 -3.187 1.00 81.00 170 ALA A CA 1
ATOM 1387 C C . ALA A 1 170 ? -1.558 9.193 -3.286 1.00 81.00 170 ALA A C 1
ATOM 1389 O O . ALA A 1 170 ? -1.328 8.693 -4.387 1.00 81.00 170 ALA A O 1
ATOM 1390 N N . ASP A 1 171 ? -1.210 8.586 -2.146 1.00 85.69 171 ASP A N 1
ATOM 1391 C CA . ASP A 1 171 ? -0.429 7.344 -2.114 1.00 85.69 171 ASP A CA 1
ATOM 1392 C C . ASP A 1 171 ? -1.120 6.200 -2.881 1.00 85.69 171 ASP A C 1
ATOM 1394 O O . ASP A 1 171 ? -0.495 5.488 -3.678 1.00 85.69 171 ASP A O 1
ATOM 1398 N N . VAL A 1 172 ? -2.440 6.048 -2.718 1.00 87.69 172 VAL A N 1
ATOM 1399 C CA . VAL A 1 172 ? -3.234 5.067 -3.479 1.00 87.69 172 VAL A CA 1
ATOM 1400 C C . VAL A 1 172 ? -3.225 5.383 -4.980 1.00 87.69 172 VAL A C 1
ATOM 1402 O O . VAL A 1 172 ? -3.098 4.466 -5.800 1.00 87.69 172 VAL A O 1
ATOM 1405 N N . GLN A 1 173 ? -3.331 6.659 -5.370 1.00 86.94 173 GLN A N 1
ATOM 1406 C CA . GLN A 1 173 ? -3.285 7.065 -6.782 1.00 86.94 173 GLN A CA 1
ATOM 1407 C C . GLN A 1 173 ? -1.931 6.774 -7.416 1.00 86.94 173 GLN A C 1
ATOM 1409 O O . GLN A 1 173 ? -1.885 6.173 -8.493 1.00 86.94 173 GLN A O 1
ATOM 1414 N N . TRP A 1 174 ? -0.841 7.155 -6.755 1.00 88.69 174 TRP A N 1
ATOM 1415 C CA . TRP A 1 174 ? 0.512 6.976 -7.272 1.00 88.69 174 TRP A CA 1
ATOM 1416 C C . TRP A 1 174 ? 0.881 5.497 -7.355 1.00 88.69 174 TRP A C 1
ATOM 1418 O O . TRP A 1 174 ? 1.367 5.046 -8.394 1.00 88.69 174 TRP A O 1
ATOM 1428 N N . THR A 1 175 ? 0.549 4.710 -6.327 1.00 92.56 175 THR A N 1
ATOM 1429 C CA . THR A 1 175 ? 0.765 3.253 -6.329 1.00 92.56 175 THR A CA 1
ATOM 1430 C C . THR A 1 175 ? 0.026 2.594 -7.492 1.00 92.56 175 THR A C 1
ATOM 1432 O O . THR A 1 175 ? 0.593 1.782 -8.228 1.00 92.56 175 THR A O 1
ATOM 1435 N N . ARG A 1 176 ? -1.233 2.988 -7.722 1.00 90.94 176 ARG A N 1
ATOM 1436 C CA . ARG A 1 176 ? -2.022 2.505 -8.858 1.00 90.94 176 ARG A CA 1
ATOM 1437 C C . ARG A 1 176 ? -1.416 2.925 -10.196 1.00 90.94 176 ARG A C 1
ATOM 1439 O O . ARG A 1 176 ? -1.357 2.099 -11.105 1.00 90.94 176 ARG A O 1
ATOM 1446 N N . CYS A 1 177 ? -0.990 4.179 -10.337 1.00 90.62 177 CYS A N 1
ATOM 1447 C CA . CYS A 1 177 ? -0.382 4.688 -11.567 1.00 90.62 177 CYS A CA 1
ATOM 1448 C C . CYS A 1 177 ? 0.858 3.867 -11.944 1.00 90.62 177 CYS A C 1
ATOM 1450 O O . CYS A 1 177 ? 0.940 3.337 -13.055 1.00 90.62 177 CYS A O 1
ATOM 1452 N N . LEU A 1 178 ? 1.761 3.663 -10.982 1.00 93.81 178 LEU A N 1
ATOM 1453 C CA . LEU A 1 178 ? 2.961 2.844 -11.141 1.00 93.81 178 LEU A CA 1
ATOM 1454 C C . LEU A 1 178 ? 2.621 1.401 -11.527 1.00 93.81 178 LEU A C 1
ATOM 1456 O O . LEU A 1 178 ? 3.162 0.867 -12.499 1.00 93.81 178 LEU A O 1
ATOM 1460 N N . PHE A 1 179 ? 1.677 0.777 -10.820 1.00 95.38 179 PHE A N 1
ATOM 1461 C CA . PHE A 1 179 ? 1.252 -0.584 -11.134 1.00 95.38 179 PHE A CA 1
ATOM 1462 C C . PHE A 1 179 ? 0.667 -0.710 -12.536 1.00 95.38 179 PHE A C 1
ATOM 1464 O O . PHE A 1 179 ? 0.954 -1.688 -13.215 1.00 95.38 179 PHE A O 1
ATOM 1471 N N . LEU A 1 180 ? -0.105 0.270 -13.010 1.00 93.44 180 LEU A N 1
ATOM 1472 C CA . LEU A 1 180 ? -0.652 0.232 -14.364 1.00 93.44 180 LEU A CA 1
ATOM 1473 C C . LEU A 1 180 ? 0.444 0.253 -15.435 1.00 93.44 180 LEU A C 1
ATOM 1475 O O . LEU A 1 180 ? 0.268 -0.390 -16.468 1.00 93.44 180 LEU A O 1
ATOM 1479 N N . GLN A 1 181 ? 1.574 0.932 -15.208 1.00 93.50 181 GLN A N 1
ATOM 1480 C CA . GLN A 1 181 ? 2.708 0.871 -16.141 1.00 93.50 181 GLN A CA 1
ATOM 1481 C C . GLN A 1 181 ? 3.312 -0.535 -16.192 1.00 93.50 181 GLN A C 1
ATOM 1483 O O . GLN A 1 181 ? 3.514 -1.086 -17.274 1.00 93.50 181 GLN A O 1
ATOM 1488 N N . LEU A 1 182 ? 3.512 -1.154 -15.029 1.00 95.06 182 LEU A N 1
ATOM 1489 C CA . LEU A 1 182 ? 3.997 -2.529 -14.927 1.00 95.06 182 LEU A CA 1
ATOM 1490 C C . LEU A 1 182 ? 2.990 -3.539 -15.514 1.00 95.06 182 LEU A C 1
ATOM 1492 O O . LEU A 1 182 ? 3.380 -4.444 -16.252 1.00 95.06 182 LEU A O 1
ATOM 1496 N N . TYR A 1 183 ? 1.691 -3.342 -15.280 1.00 95.38 183 TYR A N 1
ATOM 1497 C CA . TYR A 1 183 ? 0.611 -4.199 -15.772 1.00 95.38 183 TYR A CA 1
ATOM 1498 C C . TYR A 1 183 ? 0.459 -4.158 -17.293 1.00 95.38 183 TYR A C 1
ATOM 1500 O O . TYR A 1 183 ? 0.198 -5.191 -17.904 1.00 95.38 183 TYR A O 1
ATOM 1508 N N . LYS A 1 184 ? 0.659 -2.999 -17.936 1.00 94.44 184 LYS A N 1
ATOM 1509 C CA . LYS A 1 184 ? 0.639 -2.891 -19.408 1.00 94.44 184 LYS A CA 1
ATOM 1510 C C . LYS A 1 184 ? 1.662 -3.814 -20.073 1.00 94.44 184 LYS A C 1
ATOM 1512 O O . LYS A 1 184 ? 1.391 -4.322 -21.155 1.00 94.44 184 LYS A O 1
ATOM 1517 N N . ILE A 1 185 ? 2.810 -4.018 -19.428 1.00 96.25 185 ILE A N 1
ATOM 1518 C CA . ILE A 1 185 ? 3.922 -4.813 -19.960 1.00 96.25 185 ILE A CA 1
ATOM 1519 C C . ILE A 1 185 ? 3.787 -6.285 -19.543 1.00 96.25 185 ILE A C 1
ATOM 1521 O O . ILE A 1 185 ? 3.944 -7.176 -20.371 1.00 96.25 185 ILE A O 1
ATOM 1525 N N . HIS A 1 186 ? 3.430 -6.548 -18.282 1.00 96.69 186 HIS A N 1
ATOM 1526 C CA . HIS A 1 186 ? 3.462 -7.888 -17.673 1.00 96.69 186 HIS A CA 1
ATOM 1527 C C . HIS A 1 186 ? 2.079 -8.477 -17.367 1.00 96.69 186 HIS A C 1
ATOM 1529 O O . HIS A 1 186 ? 1.933 -9.309 -16.471 1.00 96.69 186 HIS A O 1
ATOM 1535 N N . LYS A 1 187 ? 1.046 -8.058 -18.109 1.00 96.00 187 LYS A N 1
ATOM 1536 C CA . LYS A 1 187 ? -0.364 -8.422 -17.876 1.00 96.00 187 LYS A CA 1
ATOM 1537 C C . LYS A 1 187 ? -0.581 -9.912 -17.598 1.00 96.00 187 LYS A C 1
ATOM 1539 O O . LYS A 1 187 ? -1.256 -10.257 -16.631 1.00 96.00 187 LYS A O 1
ATOM 1544 N N . ASN A 1 188 ? -0.047 -10.784 -18.453 1.00 96.44 188 ASN A N 1
ATOM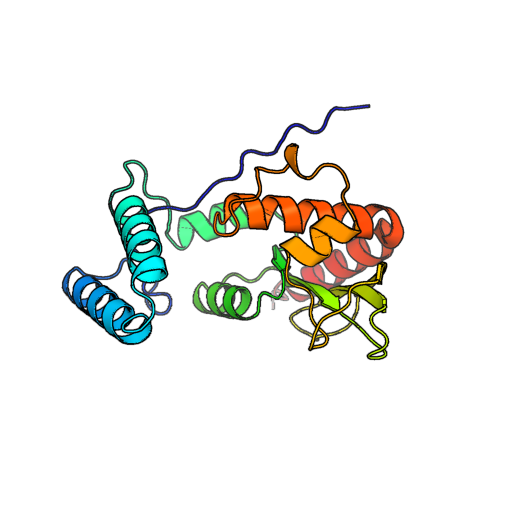 1545 C CA . ASN A 1 188 ? -0.289 -12.227 -18.358 1.00 96.44 188 ASN A CA 1
ATOM 1546 C C . ASN A 1 188 ? 0.363 -12.814 -17.101 1.00 96.44 188 ASN A C 1
ATOM 1548 O O . ASN A 1 188 ? -0.340 -13.395 -16.283 1.00 96.44 188 ASN A O 1
ATOM 1552 N N . THR A 1 189 ? 1.654 -12.542 -16.886 1.00 96.56 189 THR A N 1
ATOM 1553 C CA . THR A 1 189 ? 2.408 -12.983 -15.702 1.00 96.56 189 THR A CA 1
ATOM 1554 C C . THR A 1 189 ? 1.726 -12.580 -14.395 1.00 96.56 189 THR A C 1
ATOM 1556 O O . THR A 1 189 ? 1.620 -13.380 -13.469 1.00 96.56 189 THR A O 1
ATOM 1559 N N . ILE A 1 190 ? 1.216 -11.347 -14.319 1.00 96.00 190 ILE A N 1
ATOM 1560 C CA . ILE A 1 190 ? 0.529 -10.843 -13.123 1.00 96.00 190 ILE A CA 1
ATOM 1561 C C . ILE A 1 190 ? -0.809 -11.555 -12.915 1.00 96.00 190 ILE A C 1
ATOM 1563 O O . ILE A 1 190 ? -1.111 -11.970 -11.799 1.00 96.00 190 ILE A O 1
ATOM 1567 N N . ASN A 1 191 ? -1.609 -11.725 -13.972 1.00 94.75 191 ASN A N 1
ATOM 1568 C CA . ASN A 1 191 ? -2.889 -12.429 -13.869 1.00 94.75 191 ASN A CA 1
ATOM 1569 C C . ASN A 1 191 ? -2.696 -13.894 -13.446 1.00 94.75 191 ASN A C 1
ATOM 1571 O O . ASN A 1 191 ? -3.476 -14.408 -12.645 1.00 94.75 191 ASN A O 1
ATOM 1575 N N 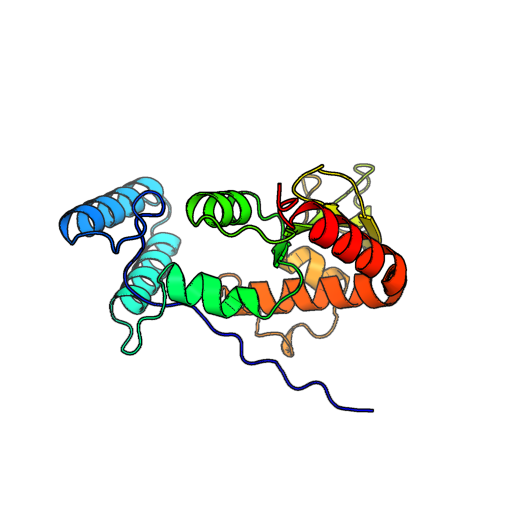. ASP A 1 192 ? -1.653 -14.554 -13.947 1.00 95.25 192 ASP A N 1
ATOM 1576 C CA . ASP A 1 192 ? -1.325 -15.929 -13.571 1.00 95.25 192 ASP A CA 1
ATOM 1577 C C . ASP A 1 192 ? -0.895 -16.016 -12.100 1.00 95.25 192 ASP A C 1
ATOM 1579 O O . ASP A 1 192 ? -1.353 -16.903 -11.374 1.00 95.25 192 ASP A O 1
ATOM 1583 N N . ALA A 1 193 ? -0.107 -15.047 -11.616 1.00 94.31 193 ALA A N 1
ATOM 1584 C CA . ALA A 1 193 ? 0.261 -14.953 -10.205 1.00 94.31 193 ALA A CA 1
ATOM 1585 C C . ALA A 1 193 ? -0.973 -14.791 -9.296 1.00 94.31 193 ALA A C 1
ATOM 1587 O O . ALA A 1 193 ? -1.104 -15.529 -8.317 1.00 94.31 193 ALA A O 1
ATOM 1588 N N . VAL A 1 194 ? -1.912 -13.901 -9.648 1.00 92.81 194 VAL A N 1
ATOM 1589 C CA . VAL A 1 194 ? -3.175 -13.701 -8.906 1.00 92.81 194 VAL A CA 1
ATOM 1590 C C . VAL A 1 194 ? -3.974 -15.006 -8.828 1.00 92.81 194 VAL A C 1
ATOM 1592 O O . VAL A 1 194 ? -4.301 -15.461 -7.730 1.00 92.81 194 VAL A O 1
ATOM 1595 N N . ARG A 1 195 ? -4.216 -15.659 -9.972 1.00 93.31 195 ARG A N 1
ATOM 1596 C CA . ARG A 1 195 ? -4.976 -16.921 -10.045 1.00 93.31 195 ARG A CA 1
ATOM 1597 C C . ARG A 1 195 ? -4.327 -18.033 -9.226 1.00 93.31 195 ARG A C 1
ATOM 1599 O O . ARG A 1 195 ? -5.004 -18.744 -8.490 1.00 93.31 195 ARG A O 1
ATOM 1606 N N . SER A 1 196 ? -3.001 -18.160 -9.311 1.00 91.62 196 SER A N 1
ATOM 1607 C CA . SER A 1 196 ? -2.256 -19.187 -8.575 1.00 91.62 196 SER A CA 1
ATOM 1608 C C . SER A 1 196 ? -2.402 -19.064 -7.054 1.00 91.62 196 SER A C 1
ATOM 1610 O O . SER A 1 196 ? -2.310 -20.066 -6.343 1.00 91.62 196 SER A O 1
ATOM 1612 N N . LYS A 1 197 ? -2.628 -17.845 -6.548 1.00 88.25 197 LYS A N 1
ATOM 1613 C CA . LYS A 1 197 ? -2.796 -17.565 -5.120 1.00 88.25 197 LYS A CA 1
ATOM 1614 C C . LYS A 1 197 ? -4.235 -17.769 -4.675 1.00 88.25 197 LYS A C 1
ATOM 1616 O O . LYS A 1 197 ? -4.430 -18.383 -3.634 1.00 88.25 197 LYS A O 1
ATOM 1621 N N . GLN A 1 198 ? -5.209 -17.348 -5.481 1.00 85.00 198 GLN A N 1
ATOM 1622 C CA . GLN A 1 198 ? -6.631 -17.572 -5.200 1.00 85.00 198 GLN A CA 1
ATOM 1623 C C . GLN A 1 198 ? -6.950 -19.068 -5.039 1.00 85.00 198 GLN A C 1
ATOM 1625 O O . GLN A 1 198 ? -7.545 -19.460 -4.037 1.00 85.00 198 GLN A O 1
ATOM 1630 N N . ASN A 1 199 ? -6.419 -19.914 -5.928 1.00 76.81 199 ASN A N 1
ATOM 1631 C CA . ASN A 1 199 ? -6.617 -21.369 -5.877 1.00 76.81 199 ASN A CA 1
ATOM 1632 C C . ASN A 1 199 ? -5.964 -22.050 -4.657 1.00 76.81 199 ASN A C 1
ATOM 1634 O O . ASN A 1 199 ? -6.310 -23.177 -4.326 1.00 76.81 199 ASN A O 1
ATOM 1638 N N . LYS A 1 200 ? -4.994 -21.400 -3.999 1.00 67.31 200 LYS A N 1
ATOM 1639 C CA . LYS A 1 200 ? -4.362 -21.905 -2.764 1.00 67.31 200 LYS A CA 1
ATOM 1640 C C . LYS A 1 200 ? -5.082 -21.453 -1.491 1.00 67.31 200 LYS A C 1
ATOM 1642 O O . LYS A 1 200 ? -4.771 -21.960 -0.419 1.00 67.31 200 LYS A O 1
ATOM 1647 N N . SER A 1 201 ? -5.978 -20.473 -1.598 1.00 58.50 201 SER A N 1
ATOM 1648 C CA . SER A 1 201 ? -6.718 -19.890 -0.471 1.00 58.50 201 SER A CA 1
ATOM 1649 C C . SER A 1 201 ? -8.136 -20.440 -0.300 1.00 58.50 201 SER A C 1
ATOM 1651 O O . SER A 1 201 ? -8.771 -20.130 0.707 1.00 58.50 201 SER A O 1
ATOM 1653 N N . GLU A 1 202 ? -8.633 -21.257 -1.232 1.00 50.50 202 GLU A N 1
ATOM 1654 C CA . GLU A 1 202 ? -9.867 -22.019 -1.023 1.00 50.50 202 GLU A CA 1
ATOM 1655 C C . GLU A 1 202 ? -9.594 -23.191 -0.064 1.00 50.50 202 GLU A C 1
ATOM 1657 O O . GLU A 1 202 ? -8.660 -23.967 -0.295 1.00 50.50 202 GLU A O 1
ATOM 1662 N N . PRO A 1 203 ? -10.353 -23.330 1.039 1.00 46.12 203 PRO A N 1
ATOM 1663 C CA . PRO A 1 203 ? -10.248 -24.509 1.878 1.00 46.12 203 PRO A CA 1
ATOM 1664 C C . PRO A 1 203 ? -10.688 -25.724 1.060 1.00 46.12 203 PRO A C 1
ATOM 1666 O O 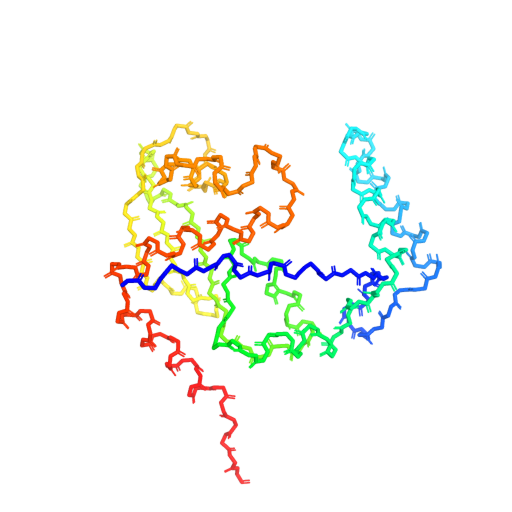. PRO A 1 203 ? -11.757 -25.720 0.454 1.00 46.12 203 PRO A O 1
ATOM 1669 N N . VAL A 1 204 ? -9.862 -26.771 1.056 1.00 42.12 204 VAL A N 1
ATOM 1670 C CA . VAL A 1 204 ? -10.302 -28.099 0.627 1.00 42.12 204 VAL A CA 1
ATOM 1671 C C . VAL A 1 204 ? -11.425 -28.490 1.582 1.00 42.12 204 VAL A C 1
ATOM 1673 O O . VAL A 1 204 ? -11.164 -28.714 2.764 1.00 42.12 204 VAL A O 1
ATOM 1676 N N . GLU A 1 205 ? -12.669 -28.495 1.102 1.00 41.16 205 GLU A N 1
ATOM 1677 C CA . GLU A 1 205 ? -13.771 -29.130 1.821 1.00 41.16 205 GLU A CA 1
ATOM 1678 C C . GLU A 1 205 ? -13.388 -30.608 2.006 1.00 41.16 205 GLU A C 1
ATOM 1680 O O . GLU A 1 205 ? -13.285 -31.357 1.032 1.00 41.16 205 GLU A O 1
ATOM 1685 N N . LEU A 1 206 ? -13.064 -30.982 3.249 1.00 40.34 206 LEU A N 1
ATOM 1686 C CA . LEU A 1 206 ? -12.888 -32.367 3.693 1.00 40.34 206 LEU A CA 1
ATOM 1687 C C . LEU A 1 206 ? -14.221 -32.913 4.198 1.00 40.34 206 LEU A C 1
ATOM 1689 O O . LEU A 1 206 ? -14.893 -32.179 4.961 1.00 40.34 206 LEU A O 1
#

pLDDT: mean 85.48, std 14.38, range [32.5, 97.62]

Secondary structure (DSSP, 8-state):
-------------SSPEETTTTEEPPHHHHHHHHHHHHHHTTT-HHHHHHHHHHHHHHHT-SS---SHHHHHHHHTTSS-EEEES-HHHHHHHHHTT--S-EEEEEEEESSSSSEEEEEEEETTT--EEEEEEEEE---SSSBPPHHHHHHHH-S-TTTT--S-TT-HHHHHHHHHHHHHHHHHHHHHHHHHHHHHHHHHHS----

Foldseek 3Di:
DDDPPPDPDDDAFAADAPLQVQHHDDPVVVVVVLVVLCVVCVVPVVVSVVVVVRNVCRHPPPDHQPTLVSVLVVPVVDLEAEEAVCPVVVVSCVSSVPDHFYKYWWWFDPPPPQWTKTWIARPVVRHTQFIDTQGGDDDPDTTDDLVRSLVSHDPCCPVQPHPPDPDVSSNVSSSVVSVVVRCVVRVVSVVVVSVVSVVVRDDDPD

Radius of gyration: 18.94 Å; chains: 1; bounding box: 44×53×54 Å

Organism: NCBI:txid13131

Sequence (206 aa):
MGRYQPTIITKLEGRALHLQENRPITDDEWKQLVRHFQHIFKDKPSSLYPVLAQIYDSDHSLSPNLTQPQIKKQLDHYDAILTWEGSTDKKILELLNINRPVFSLRGWDLHMDGHFVLLLTDYGSNEPIASIPIGKHIKRGRALKLDEAHTLLCEDLYYHGGLEAHDPRADVQWTRCLFLQLYKIHKNTINDAVRSKQNKSEPVEL